Protein AF-A0A7C2I028-F1 (afdb_monomer)

Foldseek 3Di:
DDDPPVVVVVVVCVVVVVVVVLVLVPDFQCAPDPVQEDADNCLVVPPLLVVLVVCVVVVNLVVSLVSLCVQLVVDARYPNNLVSLLSNLVSCVSVVVLVSSLVSLVCSCVRPVQDLSVLVSVVVNCVSVVPPDPDQDDADDFDLLLLLLQLVVVCVVVVQDDDSVLSCVQQVGDPLHGDPVSSCRSLVVSQKHKHKYQADLVCVVVAAPQKWFQWQVRHIWTFHDDDDQKTWIAGSVCRVDIDIDGSVVRVSTGSRIIIGIHHDD

Solvent-accessible surface area (backbone atoms only — not comparable to full-atom values): 14492 Å² total; per-residue (Å²): 135,85,79,56,74,69,56,57,52,51,50,52,49,54,58,50,43,55,52,51,51,51,63,61,60,72,63,64,67,54,56,78,81,53,99,74,63,56,84,58,96,60,51,88,72,36,64,71,57,48,52,25,51,55,36,39,75,72,67,42,21,65,63,18,17,53,46,20,44,53,49,17,68,76,34,63,69,29,52,59,14,50,53,24,28,49,49,16,17,51,23,22,44,75,61,67,38,55,71,61,14,44,53,31,26,52,45,34,32,71,72,37,61,85,41,68,64,16,56,56,24,50,53,52,41,36,60,74,65,71,48,80,68,78,79,62,78,80,75,72,84,76,54,40,54,26,46,33,47,36,52,47,54,51,29,57,78,70,74,41,93,78,52,62,68,59,37,38,67,55,31,59,49,48,98,90,18,52,51,72,62,33,50,38,53,34,37,41,77,71,55,32,49,58,45,30,30,64,47,58,89,89,49,61,86,75,59,63,65,50,24,41,33,46,25,64,93,65,46,39,29,28,38,62,47,69,60,101,62,35,34,30,34,40,39,60,93,46,74,92,49,76,47,74,42,44,44,77,63,48,54,66,41,39,80,34,43,34,36,30,52,42,74,69,127

Sequence (265 aa):
MEVEPSDAKCLATALAGALAIAAIAGGVVCVRRSPRFREDPAFAIQPAYQAAMATAQRGDYPAAAAAFAALAEQQPRSSVGAWARWQEAICRRAAGERKEAERAFERVVREYPQLHLAILAREALDQLRGRQQAQRPALREPDPHCGPKCLLFVCQQQGIEATLDELVQLCQPGRNGTSMAKLAAAARAKGLHPEGLWVAPEEWGRLTLPAIAWVDRNHFVVVTAVTSGALQYYDPAEPDTRYEVRIEGFKRRWDGYVLTLHRVR

Secondary structure (DSSP, 8-state):
-PPPHHHHHHHHHH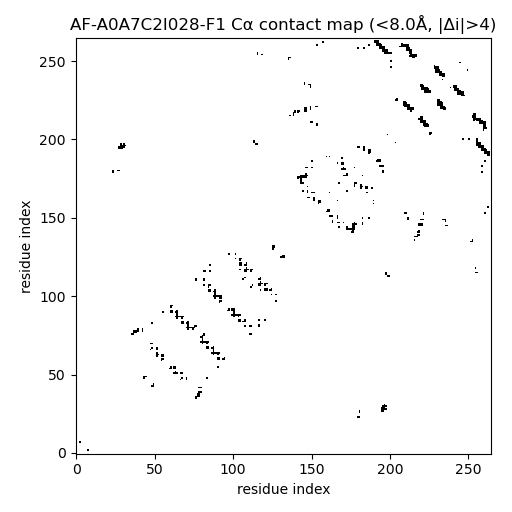HHHHHHHHHHSSS-B-----TT----TTGGG-HHHHHHHHHHHTT-HHHHHHHHHHHHHHSTTSHHHHHHHHHHHHHHHHTT-HHHHHHHHHHHHHH-TTSHHHHHHHHHHHHHTT-----PPPPPPP-TTHHHHHHHHHHHHTT----HHHHHHHH--BTTB--HHHHHHHHHHTTEEEEEEE--TT-GGGS-SSEEEEETTTEEEEEEEE-SSEEEEE-TTSTT--EEEEHHHHHTTEEEEEEEEEE--

Mean predicted aligned error: 13.42 Å

Radius of gyration: 19.77 Å; Cα contacts (8 Å, |Δi|>4): 411; chains: 1; bounding box: 52×37×54 Å

Structure (mmCIF, N/CA/C/O backbone):
data_AF-A0A7C2I028-F1
#
_entry.id   AF-A0A7C2I028-F1
#
loop_
_atom_site.group_PDB
_atom_site.id
_atom_site.type_symbol
_atom_site.label_atom_id
_atom_site.label_alt_id
_atom_site.label_comp_id
_atom_site.label_asym_id
_atom_site.label_entity_id
_atom_site.label_seq_id
_atom_site.pdbx_PDB_ins_code
_atom_site.Cartn_x
_atom_site.Cartn_y
_atom_site.Cartn_z
_atom_site.occupancy
_atom_site.B_iso_or_equiv
_atom_site.auth_seq_id
_atom_site.auth_comp_id
_atom_site.auth_asym_id
_atom_site.auth_atom_id
_atom_site.pdbx_PDB_model_num
ATOM 1 N N . MET A 1 1 ? 26.461 -12.809 -23.787 1.00 32.16 1 MET A N 1
ATOM 2 C CA . MET A 1 1 ? 26.356 -11.854 -22.667 1.00 32.16 1 MET A CA 1
ATOM 3 C C . MET A 1 1 ? 25.416 -12.485 -21.665 1.00 32.16 1 MET A C 1
ATOM 5 O O . MET A 1 1 ? 24.216 -12.514 -21.904 1.00 32.16 1 MET A O 1
ATOM 9 N N . GLU A 1 2 ? 25.983 -13.141 -20.659 1.00 22.42 2 GLU A N 1
ATOM 10 C CA . GLU A 1 2 ? 25.230 -13.828 -19.610 1.00 22.42 2 GLU A CA 1
ATOM 11 C C . GLU A 1 2 ? 24.622 -12.774 -18.680 1.00 22.42 2 GLU A C 1
ATOM 13 O O . GLU A 1 2 ? 25.300 -11.834 -18.274 1.00 22.42 2 GLU A O 1
ATOM 18 N N . VAL A 1 3 ? 23.317 -12.877 -18.429 1.00 25.41 3 VAL A N 1
ATOM 19 C CA . VAL A 1 3 ? 22.590 -11.977 -17.528 1.00 25.41 3 VAL A CA 1
ATOM 20 C C . VAL A 1 3 ? 22.862 -12.438 -16.098 1.00 25.41 3 VAL A C 1
ATOM 22 O O . VAL A 1 3 ? 22.599 -13.595 -15.770 1.00 25.41 3 VAL A O 1
ATOM 25 N N . GLU A 1 4 ? 23.380 -11.540 -15.260 1.00 24.23 4 GLU A N 1
ATOM 26 C CA . GLU A 1 4 ? 23.680 -11.811 -13.852 1.00 24.23 4 GLU A CA 1
ATOM 27 C C . GLU A 1 4 ? 22.431 -12.327 -13.096 1.00 24.23 4 GLU A C 1
ATOM 29 O O . GLU A 1 4 ? 21.328 -11.785 -13.265 1.00 24.23 4 GLU A O 1
ATOM 34 N N . PRO A 1 5 ? 22.552 -13.343 -12.217 1.00 24.55 5 PRO A N 1
ATOM 35 C CA . PRO A 1 5 ? 21.412 -13.958 -11.523 1.00 24.55 5 PRO A CA 1
ATOM 36 C C . PRO A 1 5 ? 20.578 -12.982 -10.669 1.00 24.55 5 PRO A C 1
ATOM 38 O O . PRO A 1 5 ? 19.398 -13.235 -10.403 1.00 24.55 5 PRO A O 1
ATOM 41 N N . SER A 1 6 ? 21.161 -11.854 -10.244 1.00 28.75 6 SER A N 1
ATOM 42 C CA . SER A 1 6 ? 20.463 -10.779 -9.525 1.00 28.75 6 SER A CA 1
ATOM 43 C C . SER A 1 6 ? 19.482 -10.006 -10.410 1.00 28.75 6 SER A C 1
ATOM 45 O O . SER A 1 6 ? 18.410 -9.611 -9.940 1.00 28.75 6 SER A O 1
ATOM 47 N N . ASP A 1 7 ? 19.806 -9.841 -11.691 1.00 29.19 7 ASP A N 1
ATOM 48 C CA . ASP A 1 7 ? 19.008 -9.074 -12.648 1.00 29.19 7 ASP A CA 1
ATOM 49 C C . ASP A 1 7 ? 17.827 -9.900 -13.166 1.00 29.19 7 ASP A C 1
ATOM 51 O O . ASP A 1 7 ? 16.716 -9.381 -13.288 1.00 29.19 7 ASP A O 1
ATOM 55 N N . ALA A 1 8 ? 18.010 -11.216 -13.322 1.00 25.42 8 ALA A N 1
ATOM 56 C CA . ALA A 1 8 ? 16.926 -12.158 -13.609 1.00 25.42 8 ALA A CA 1
ATOM 57 C C . ALA A 1 8 ? 15.874 -12.203 -12.480 1.00 25.42 8 ALA A C 1
ATOM 59 O O . ALA A 1 8 ? 14.670 -12.280 -12.738 1.00 25.42 8 ALA A O 1
ATOM 60 N N . LYS A 1 9 ? 16.307 -12.082 -11.217 1.00 26.39 9 LYS A N 1
ATOM 61 C CA . LYS A 1 9 ? 15.419 -12.028 -10.043 1.00 26.39 9 LYS A CA 1
ATOM 62 C C . LYS A 1 9 ? 14.668 -10.694 -9.958 1.00 26.39 9 LYS A C 1
ATOM 64 O O . LYS A 1 9 ? 13.495 -10.675 -9.585 1.00 26.39 9 LYS A O 1
ATOM 69 N N . CYS A 1 10 ? 15.303 -9.591 -10.359 1.00 27.36 10 CYS A N 1
ATOM 70 C CA . CYS A 1 10 ? 14.673 -8.273 -10.462 1.00 27.36 10 CYS A CA 1
ATOM 71 C C . CYS A 1 10 ? 13.615 -8.236 -11.583 1.00 27.36 10 CYS A C 1
ATOM 73 O O . CYS A 1 10 ? 12.498 -7.768 -11.354 1.00 27.36 10 CYS A O 1
ATOM 75 N N . LEU A 1 11 ? 13.911 -8.831 -12.748 1.00 27.69 11 LEU A N 1
ATOM 76 C CA . LEU A 1 11 ? 12.973 -8.970 -13.869 1.00 27.69 11 LEU A CA 1
ATOM 77 C C . LEU A 1 11 ? 11.777 -9.872 -13.527 1.00 27.69 11 LEU A C 1
ATOM 79 O O . LEU A 1 11 ? 10.636 -9.510 -13.807 1.00 27.69 11 LEU A O 1
ATOM 83 N N . ALA A 1 12 ? 12.017 -11.015 -12.874 1.00 25.20 12 ALA A N 1
ATOM 84 C CA . ALA A 1 12 ? 10.956 -11.918 -12.426 1.00 25.20 12 ALA A CA 1
ATOM 85 C C . ALA A 1 12 ? 10.043 -11.255 -11.379 1.00 25.20 12 ALA A C 1
ATOM 87 O O . ALA A 1 12 ? 8.831 -11.454 -11.406 1.00 25.20 12 ALA A O 1
ATOM 88 N N . THR A 1 13 ? 10.599 -10.405 -10.508 1.00 29.22 13 THR A N 1
ATOM 89 C CA . THR A 1 13 ? 9.831 -9.635 -9.514 1.00 29.22 13 THR A CA 1
ATOM 90 C C . THR A 1 13 ? 9.061 -8.474 -10.156 1.00 29.22 13 THR A C 1
ATOM 92 O O . THR A 1 13 ? 7.954 -8.169 -9.724 1.00 29.22 13 THR A O 1
ATOM 95 N N . ALA A 1 14 ? 9.582 -7.857 -11.222 1.00 29.88 14 ALA A N 1
ATOM 96 C CA . ALA A 1 14 ? 8.891 -6.811 -11.980 1.00 29.88 14 ALA A CA 1
ATOM 97 C C . ALA A 1 14 ? 7.743 -7.364 -12.852 1.00 29.88 14 ALA A C 1
ATOM 99 O O . ALA A 1 14 ? 6.670 -6.762 -12.909 1.00 29.88 14 ALA A O 1
ATOM 100 N N . LEU A 1 15 ? 7.931 -8.536 -13.472 1.00 27.56 15 LEU A N 1
ATOM 101 C CA . LEU A 1 15 ? 6.896 -9.248 -14.236 1.00 27.56 15 LEU A CA 1
ATOM 102 C C . LEU A 1 15 ? 5.823 -9.863 -13.322 1.00 27.56 15 LEU A C 1
ATOM 104 O O . LEU A 1 15 ? 4.632 -9.738 -13.608 1.00 27.56 15 LEU A O 1
ATOM 108 N N . ALA A 1 16 ? 6.213 -10.452 -12.186 1.00 27.73 16 ALA A N 1
ATOM 109 C CA . ALA A 1 16 ? 5.268 -10.938 -11.177 1.00 27.73 16 ALA A CA 1
ATOM 110 C C . ALA A 1 16 ? 4.568 -9.786 -10.429 1.00 27.73 16 ALA A C 1
ATOM 112 O O . ALA A 1 16 ? 3.393 -9.896 -10.084 1.00 27.73 16 ALA A O 1
ATOM 113 N N . GLY A 1 17 ? 5.255 -8.659 -10.222 1.00 28.12 17 GLY A N 1
ATOM 114 C CA . GLY A 1 17 ? 4.715 -7.455 -9.588 1.00 28.12 17 GLY A CA 1
ATOM 115 C C . GLY A 1 17 ? 3.652 -6.757 -10.437 1.00 28.12 17 GLY A C 1
ATOM 116 O O . GLY A 1 17 ? 2.642 -6.315 -9.897 1.00 28.12 17 GLY A O 1
ATOM 117 N N . ALA A 1 18 ? 3.809 -6.736 -11.764 1.00 29.66 18 ALA A N 1
ATOM 118 C CA . ALA A 1 18 ? 2.780 -6.235 -12.677 1.00 29.66 18 ALA A CA 1
ATOM 119 C C . ALA A 1 18 ? 1.489 -7.081 -12.622 1.00 29.66 18 ALA A C 1
ATOM 121 O O . ALA A 1 18 ? 0.388 -6.533 -12.639 1.00 29.66 18 ALA A O 1
ATOM 122 N N . LEU A 1 19 ? 1.617 -8.405 -12.464 1.00 25.67 19 LEU A N 1
ATOM 123 C CA . LEU A 1 19 ? 0.492 -9.327 -12.254 1.00 25.67 19 LEU A CA 1
ATOM 124 C C . LEU A 1 19 ? -0.124 -9.211 -10.848 1.00 25.67 19 LEU A C 1
ATOM 126 O O . LEU A 1 19 ? -1.342 -9.301 -10.709 1.00 25.67 19 LEU A O 1
ATOM 130 N N . ALA A 1 20 ? 0.674 -8.945 -9.811 1.00 26.92 20 ALA A N 1
ATOM 131 C CA . ALA A 1 20 ? 0.173 -8.730 -8.451 1.00 26.92 20 ALA A CA 1
ATOM 132 C C . ALA A 1 20 ? -0.558 -7.382 -8.300 1.00 26.92 20 ALA A C 1
ATOM 134 O O . ALA A 1 20 ? -1.586 -7.315 -7.631 1.00 26.92 20 ALA A O 1
ATOM 135 N N . ILE A 1 21 ? -0.091 -6.325 -8.974 1.00 30.92 21 ILE A N 1
ATOM 136 C CA . ILE A 1 21 ? -0.783 -5.028 -9.029 1.00 30.92 21 ILE A CA 1
ATOM 137 C C . ILE A 1 21 ? -2.086 -5.154 -9.832 1.00 30.92 21 ILE A C 1
ATOM 139 O O . ILE A 1 21 ? -3.106 -4.610 -9.414 1.00 30.92 21 ILE A O 1
ATOM 143 N N . ALA A 1 22 ? -2.105 -5.945 -10.911 1.00 28.66 22 ALA A N 1
ATOM 144 C CA . ALA A 1 22 ? -3.338 -6.270 -11.632 1.00 28.66 22 ALA A CA 1
ATOM 145 C C . ALA A 1 22 ? -4.335 -7.083 -10.776 1.00 28.66 22 ALA A C 1
ATOM 147 O O . ALA A 1 22 ? -5.540 -6.858 -10.863 1.00 28.66 22 ALA A O 1
ATOM 148 N N . ALA A 1 23 ? -3.853 -7.968 -9.895 1.00 26.30 23 ALA A N 1
ATOM 149 C CA . ALA A 1 23 ? -4.699 -8.722 -8.966 1.00 26.30 23 ALA A CA 1
ATOM 150 C C . ALA A 1 23 ? -5.235 -7.873 -7.792 1.00 26.30 23 ALA A C 1
ATOM 152 O O . ALA A 1 23 ? -6.300 -8.176 -7.259 1.00 26.30 23 ALA A O 1
ATOM 153 N N . ILE A 1 24 ? -4.545 -6.791 -7.412 1.00 32.09 24 ILE A N 1
ATOM 154 C CA . ILE A 1 24 ? -5.042 -5.787 -6.449 1.00 32.09 24 ILE A CA 1
ATOM 155 C C . ILE A 1 24 ? -6.023 -4.812 -7.127 1.00 32.09 24 ILE A C 1
ATOM 157 O O . ILE A 1 24 ? -6.954 -4.329 -6.488 1.00 32.09 24 ILE A O 1
ATOM 161 N N . ALA A 1 25 ? -5.860 -4.564 -8.430 1.00 27.89 25 ALA A N 1
ATOM 162 C CA . ALA A 1 25 ? -6.725 -3.695 -9.232 1.00 27.89 25 ALA A CA 1
ATOM 163 C C . ALA A 1 25 ? -8.074 -4.334 -9.623 1.00 27.89 25 ALA A C 1
ATOM 165 O O . ALA A 1 25 ? -8.935 -3.658 -10.189 1.00 27.89 25 ALA A O 1
ATOM 166 N N . GLY A 1 26 ? -8.294 -5.609 -9.287 1.00 24.75 26 GLY A N 1
ATOM 167 C CA . GLY A 1 26 ? -9.572 -6.310 -9.414 1.00 24.75 26 GLY A CA 1
ATOM 168 C C . GLY A 1 26 ? -10.610 -5.848 -8.388 1.00 24.75 26 GLY A C 1
ATOM 169 O O . GLY A 1 26 ? -11.099 -6.647 -7.595 1.00 24.75 26 GLY A O 1
ATOM 170 N N . GLY A 1 27 ? -10.943 -4.558 -8.408 1.00 30.91 27 GLY A N 1
ATOM 171 C CA . GLY A 1 27 ? -12.046 -3.971 -7.658 1.00 30.91 27 GLY A CA 1
ATOM 172 C C . GLY A 1 27 ? -11.609 -3.131 -6.458 1.00 30.91 27 GLY A C 1
ATOM 173 O O . GLY A 1 27 ? -11.234 -3.653 -5.414 1.00 30.91 27 GLY A O 1
ATOM 174 N N . VAL A 1 28 ? -11.849 -1.820 -6.565 1.00 27.64 28 VAL A N 1
ATOM 175 C CA . VAL A 1 28 ? -11.866 -0.836 -5.462 1.00 27.64 28 VAL A CA 1
ATOM 176 C C . VAL A 1 28 ? -10.493 -0.259 -5.064 1.00 27.64 28 VAL A C 1
ATOM 178 O O . VAL A 1 28 ? -10.173 -0.146 -3.883 1.00 27.64 28 VAL A O 1
ATOM 181 N N . VAL A 1 29 ? -9.708 0.219 -6.033 1.00 28.80 29 VAL A N 1
ATOM 182 C CA . VAL A 1 29 ? -8.852 1.390 -5.771 1.00 28.80 29 VAL A CA 1
ATOM 183 C C . VAL A 1 29 ? -9.608 2.598 -6.304 1.00 28.80 29 VAL A C 1
ATOM 185 O O . VAL A 1 29 ? -9.623 2.857 -7.501 1.00 28.80 29 VAL A O 1
ATOM 188 N N . CYS A 1 30 ? -10.313 3.310 -5.429 1.00 29.41 30 CYS A N 1
ATOM 189 C CA . CYS A 1 30 ? -10.880 4.597 -5.800 1.00 29.41 30 CYS A CA 1
ATOM 190 C C . CYS A 1 30 ? -9.764 5.623 -5.614 1.00 29.41 30 CYS A C 1
ATOM 192 O O . CYS A 1 30 ? -9.687 6.267 -4.576 1.00 29.41 30 CYS A O 1
ATOM 194 N N . VAL A 1 31 ? -8.859 5.789 -6.584 1.00 33.19 31 VAL A N 1
ATOM 195 C CA . VAL A 1 31 ? -8.059 7.021 -6.603 1.00 33.19 31 VAL A CA 1
ATOM 196 C C . VAL A 1 31 ? -9.084 8.145 -6.685 1.00 33.19 31 VAL A C 1
ATOM 198 O O . VAL A 1 31 ? -9.828 8.214 -7.665 1.00 33.19 31 VAL A O 1
ATOM 201 N N . ARG A 1 32 ? -9.206 8.961 -5.628 1.00 30.70 32 ARG A N 1
ATOM 202 C CA . ARG A 1 32 ? -10.154 10.082 -5.570 1.00 30.70 32 ARG A CA 1
ATOM 203 C C . ARG A 1 32 ? -10.102 10.786 -6.922 1.00 30.70 32 ARG A C 1
ATOM 205 O O . ARG A 1 32 ? -9.035 11.266 -7.300 1.00 30.70 32 ARG A O 1
ATOM 212 N N . ARG A 1 33 ? -11.213 10.733 -7.673 1.00 31.77 33 ARG A N 1
ATOM 213 C CA . ARG A 1 33 ? -11.285 11.102 -9.095 1.00 31.77 33 ARG A CA 1
ATOM 214 C C . ARG A 1 33 ? -10.612 12.453 -9.314 1.00 31.77 33 ARG A C 1
ATOM 216 O O . ARG A 1 33 ? -11.224 13.495 -9.098 1.00 31.77 33 ARG A O 1
ATOM 223 N N . SER A 1 34 ? -9.361 12.442 -9.765 1.00 30.92 34 SER A N 1
ATOM 224 C CA . SER A 1 34 ? -8.784 13.620 -10.388 1.00 30.92 34 SER A CA 1
ATOM 225 C C . SER A 1 34 ? -9.492 13.752 -11.735 1.00 30.92 34 SER A C 1
ATOM 227 O O . SER A 1 34 ? -9.436 12.803 -12.520 1.00 30.92 34 SER A O 1
ATOM 229 N N . PRO A 1 35 ? -10.144 14.885 -12.053 1.00 27.36 35 PRO A N 1
ATOM 230 C CA . PRO A 1 35 ? -10.873 15.068 -13.313 1.00 27.36 35 PRO A CA 1
ATOM 231 C C . PRO A 1 35 ? -10.000 14.946 -14.581 1.00 27.36 35 PRO A C 1
ATOM 233 O O . PRO A 1 35 ? -10.485 15.149 -15.689 1.00 27.36 35 PRO A O 1
ATOM 236 N N . ARG A 1 36 ? -8.703 14.645 -14.434 1.00 33.75 36 ARG A N 1
ATOM 237 C CA . ARG A 1 36 ? -7.687 14.594 -15.489 1.00 33.75 36 ARG A CA 1
ATOM 238 C C . ARG A 1 36 ? -7.180 13.187 -15.825 1.00 33.75 36 ARG A C 1
ATOM 240 O O . ARG A 1 36 ? -6.334 13.083 -16.705 1.00 33.75 36 ARG A O 1
ATOM 247 N N . PHE A 1 37 ? -7.633 12.135 -15.140 1.00 33.28 37 PHE A N 1
ATOM 248 C CA . PHE A 1 37 ? -7.089 10.784 -15.313 1.00 33.28 37 PHE A CA 1
ATOM 249 C C . PHE A 1 37 ? -8.190 9.764 -15.615 1.00 33.28 37 PHE A C 1
ATOM 251 O O . PHE A 1 37 ? -9.170 9.665 -14.880 1.00 33.28 37 PHE A O 1
ATOM 258 N N . ARG A 1 38 ? -8.020 9.010 -16.706 1.00 39.59 38 ARG A N 1
ATOM 259 C CA . ARG A 1 38 ? -8.919 7.924 -17.112 1.00 39.59 38 ARG A CA 1
ATOM 260 C C . ARG A 1 38 ? -8.208 6.591 -16.867 1.00 39.59 38 ARG A C 1
ATOM 262 O O . ARG A 1 38 ? -7.217 6.277 -17.532 1.00 39.59 38 ARG A O 1
ATOM 269 N N . GLU A 1 39 ? -8.685 5.834 -15.886 1.00 37.47 39 GLU A N 1
ATOM 270 C CA . GLU A 1 39 ? -8.332 4.419 -15.755 1.00 37.47 39 GLU A CA 1
ATOM 271 C C . GLU A 1 39 ? -8.991 3.648 -16.901 1.00 37.47 39 GLU A C 1
ATOM 273 O O . GLU A 1 39 ? -10.174 3.850 -17.182 1.00 37.47 39 GLU A O 1
ATOM 278 N N . ASP A 1 40 ? -8.210 2.816 -17.591 1.00 46.44 40 ASP A N 1
ATOM 279 C CA . ASP A 1 40 ? -8.699 1.955 -18.664 1.00 46.44 40 ASP A CA 1
ATOM 280 C C . ASP A 1 40 ? -8.513 0.482 -18.254 1.00 46.44 40 ASP A C 1
ATOM 282 O O . ASP A 1 40 ? -7.379 -0.012 -18.237 1.00 46.44 40 ASP A O 1
ATOM 286 N N . PRO A 1 41 ? -9.599 -0.237 -17.911 1.00 40.53 41 PRO A N 1
ATOM 287 C CA . PRO A 1 41 ? -9.553 -1.656 -17.558 1.00 40.53 41 PRO A CA 1
ATOM 288 C C . PRO A 1 41 ? -9.018 -2.556 -18.688 1.00 40.53 41 PRO A C 1
ATOM 290 O O . PRO A 1 41 ? -8.645 -3.698 -18.433 1.00 40.53 41 PRO A O 1
ATOM 293 N N . ALA A 1 42 ? -8.962 -2.057 -19.930 1.00 49.62 42 ALA A N 1
ATOM 294 C CA . ALA A 1 42 ? -8.506 -2.776 -21.118 1.00 49.62 42 ALA A CA 1
ATOM 295 C C . ALA A 1 42 ? -7.014 -2.550 -21.452 1.00 49.62 42 ALA A C 1
ATOM 297 O O . ALA A 1 42 ? -6.543 -2.929 -22.524 1.00 49.62 42 ALA A O 1
ATOM 298 N N . PHE A 1 43 ? -6.226 -1.952 -20.558 1.00 59.41 43 PHE A N 1
ATOM 299 C CA . PHE A 1 43 ? -4.822 -1.632 -20.842 1.00 59.41 43 PHE A CA 1
ATOM 300 C C . PHE A 1 43 ? -3.971 -2.851 -21.252 1.00 59.41 43 PHE A C 1
ATOM 302 O O . PHE A 1 43 ? -3.247 -2.799 -22.247 1.00 59.41 43 PHE A O 1
ATOM 309 N N . ALA A 1 44 ? -4.092 -3.970 -20.531 1.00 52.03 44 ALA A N 1
ATOM 310 C CA . ALA A 1 44 ? -3.315 -5.175 -20.816 1.00 52.03 44 ALA A CA 1
ATOM 311 C C . ALA A 1 44 ? -3.690 -5.834 -22.155 1.00 52.03 44 ALA A C 1
ATOM 313 O O . ALA A 1 44 ? -2.946 -6.682 -22.629 1.00 52.03 44 ALA A O 1
ATOM 314 N N . ILE A 1 45 ? -4.802 -5.458 -22.792 1.00 55.34 45 ILE A N 1
ATOM 315 C CA . ILE A 1 45 ? -5.208 -6.005 -24.094 1.00 55.34 45 ILE A CA 1
ATOM 316 C C . ILE A 1 45 ? -4.844 -5.088 -25.270 1.00 55.34 45 ILE A C 1
ATOM 318 O O . ILE A 1 45 ? -5.151 -5.425 -26.412 1.00 55.34 45 ILE A O 1
ATOM 322 N N . GLN A 1 46 ? -4.155 -3.959 -25.039 1.00 73.25 46 GLN A N 1
ATOM 323 C CA . GLN A 1 46 ? -3.698 -3.106 -26.138 1.00 73.25 46 GLN A CA 1
ATOM 324 C C . GLN A 1 46 ? -2.606 -3.809 -26.972 1.00 73.25 46 GLN A C 1
ATOM 326 O O . GLN A 1 46 ? -1.534 -4.116 -26.437 1.00 73.25 46 GLN A O 1
ATOM 331 N N . PRO A 1 47 ? -2.811 -4.004 -28.292 1.00 81.25 47 PRO A N 1
ATOM 332 C CA . PRO A 1 47 ? -1.872 -4.747 -29.136 1.00 81.25 47 PRO A CA 1
ATOM 333 C C . PRO A 1 47 ? -0.461 -4.155 -29.150 1.00 81.25 47 PRO A C 1
ATOM 335 O O . PRO A 1 47 ? 0.520 -4.892 -29.107 1.00 81.25 47 PRO A O 1
ATOM 338 N N . ALA A 1 48 ? -0.350 -2.822 -29.154 1.00 82.88 48 ALA A N 1
ATOM 339 C CA . ALA A 1 48 ? 0.937 -2.128 -29.138 1.00 82.88 48 ALA A CA 1
ATOM 340 C C . ALA A 1 48 ? 1.729 -2.398 -27.848 1.00 82.88 48 ALA A C 1
ATOM 342 O O . ALA A 1 48 ? 2.939 -2.616 -27.897 1.00 82.88 48 ALA A O 1
ATOM 343 N N . TYR A 1 49 ? 1.044 -2.438 -26.701 1.00 81.00 49 TYR A N 1
ATOM 344 C CA . TYR A 1 49 ? 1.672 -2.755 -25.421 1.00 81.00 49 TYR A CA 1
ATOM 345 C C . TYR A 1 49 ? 2.127 -4.218 -25.377 1.00 81.00 49 TYR A C 1
ATOM 347 O O . TYR A 1 49 ? 3.262 -4.503 -25.005 1.00 81.00 49 TYR A O 1
ATOM 355 N N . GLN A 1 50 ? 1.274 -5.144 -25.826 1.00 81.62 50 GLN A N 1
ATOM 356 C CA . GLN A 1 50 ? 1.597 -6.573 -25.886 1.00 81.62 50 GLN A CA 1
ATOM 357 C C . GLN A 1 50 ? 2.763 -6.875 -26.832 1.00 81.62 50 GLN A C 1
ATOM 359 O O . GLN A 1 50 ? 3.656 -7.647 -26.489 1.00 81.62 50 GLN A O 1
ATOM 364 N N . ALA A 1 51 ? 2.813 -6.219 -27.992 1.00 85.62 51 ALA A N 1
ATOM 365 C CA . ALA A 1 51 ? 3.928 -6.352 -28.923 1.00 85.62 51 ALA A CA 1
ATOM 366 C C . ALA A 1 51 ? 5.252 -5.873 -28.303 1.00 85.62 51 ALA A C 1
ATOM 368 O O . ALA A 1 51 ? 6.265 -6.567 -28.408 1.00 85.62 51 ALA A O 1
ATOM 369 N N . ALA A 1 52 ? 5.245 -4.728 -27.612 1.00 85.00 52 ALA A N 1
ATOM 370 C CA . ALA A 1 52 ? 6.422 -4.214 -26.911 1.00 85.00 52 ALA A CA 1
ATOM 371 C C . ALA A 1 52 ? 6.874 -5.154 -25.776 1.00 85.00 52 ALA A C 1
ATOM 373 O O . ALA A 1 52 ? 8.065 -5.445 -25.653 1.00 85.00 52 ALA A O 1
ATOM 374 N N . MET A 1 53 ? 5.928 -5.709 -25.009 1.00 78.38 53 MET A N 1
ATOM 375 C CA . MET A 1 53 ? 6.205 -6.720 -23.982 1.00 78.38 53 MET A CA 1
ATOM 376 C C . MET A 1 53 ? 6.822 -7.992 -24.573 1.00 78.38 53 MET A C 1
ATOM 378 O O . MET A 1 53 ? 7.804 -8.499 -24.037 1.00 78.38 53 MET A O 1
ATOM 382 N N . ALA A 1 54 ? 6.300 -8.490 -25.696 1.00 78.75 54 ALA A N 1
ATOM 383 C CA . ALA A 1 54 ? 6.850 -9.665 -26.368 1.00 78.75 54 ALA A CA 1
ATOM 384 C C . ALA A 1 54 ? 8.284 -9.422 -26.868 1.00 78.75 54 ALA A C 1
ATOM 386 O O . ALA A 1 54 ? 9.121 -10.322 -26.830 1.00 78.75 54 ALA A O 1
ATOM 387 N N . THR A 1 55 ? 8.592 -8.204 -27.318 1.00 80.81 55 THR A N 1
ATOM 388 C CA . THR A 1 55 ? 9.957 -7.804 -27.689 1.00 80.81 55 THR A CA 1
ATOM 389 C C . THR A 1 55 ? 10.892 -7.800 -26.481 1.00 80.81 55 THR A C 1
ATOM 391 O O . THR A 1 55 ? 11.969 -8.390 -26.555 1.00 80.81 55 THR A O 1
ATOM 394 N N . ALA A 1 56 ? 10.452 -7.256 -25.342 1.00 72.94 56 ALA A N 1
ATOM 395 C CA . ALA A 1 56 ? 11.219 -7.305 -24.097 1.00 72.94 56 ALA A CA 1
ATOM 396 C C . ALA A 1 56 ? 11.465 -8.747 -23.617 1.00 72.94 56 ALA A C 1
ATOM 398 O O . ALA A 1 56 ? 12.564 -9.072 -23.180 1.00 72.94 56 ALA A O 1
ATOM 399 N N . GLN A 1 57 ? 10.475 -9.639 -23.749 1.00 75.25 57 GLN A N 1
ATOM 400 C CA . GLN A 1 57 ? 10.606 -11.061 -23.393 1.00 75.25 57 GLN A CA 1
ATOM 401 C C . GLN A 1 57 ? 11.655 -11.802 -24.232 1.00 75.25 57 GLN A C 1
ATOM 403 O O . GLN A 1 57 ? 12.245 -12.768 -23.757 1.00 75.25 57 GLN A O 1
ATOM 408 N N . ARG A 1 58 ? 11.910 -11.346 -25.464 1.00 81.44 58 ARG A N 1
ATOM 409 C CA . ARG A 1 58 ? 12.987 -11.869 -26.318 1.00 81.44 58 ARG A CA 1
ATOM 410 C C . ARG A 1 58 ? 14.365 -11.283 -25.978 1.00 81.44 58 ARG A C 1
ATOM 412 O O . ARG A 1 58 ? 15.341 -11.655 -26.619 1.00 81.44 58 ARG A O 1
ATOM 419 N N . GLY A 1 59 ? 14.451 -10.386 -24.993 1.00 78.88 59 GLY A N 1
ATOM 420 C CA . GLY A 1 59 ? 15.693 -9.747 -24.549 1.00 78.88 59 GLY A CA 1
ATOM 421 C C . GLY A 1 59 ? 16.108 -8.517 -25.359 1.00 78.88 59 GLY A C 1
ATOM 422 O O . GLY A 1 59 ? 17.154 -7.936 -25.080 1.00 78.88 59 GLY A O 1
ATOM 423 N N . ASP A 1 60 ? 15.301 -8.085 -26.333 1.00 88.50 60 ASP A N 1
ATOM 424 C CA . ASP A 1 60 ? 15.571 -6.874 -27.114 1.00 88.50 60 ASP A CA 1
ATOM 425 C C . ASP A 1 60 ? 15.033 -5.632 -26.384 1.00 88.50 60 ASP A C 1
ATOM 427 O O . ASP A 1 60 ? 13.986 -5.059 -26.707 1.00 88.50 60 ASP A O 1
ATOM 431 N N . TYR A 1 61 ? 15.740 -5.254 -25.319 1.00 86.94 61 TYR A N 1
ATOM 432 C CA . TYR A 1 61 ? 15.356 -4.137 -24.461 1.00 86.94 61 TYR A CA 1
ATOM 433 C C . TYR A 1 61 ? 15.394 -2.763 -25.154 1.00 86.94 61 TYR A C 1
ATOM 435 O O . TYR A 1 61 ? 14.466 -1.987 -24.912 1.00 86.94 61 TYR A O 1
ATOM 443 N N . PRO A 1 62 ? 16.370 -2.430 -26.026 1.00 91.31 62 PRO A N 1
ATOM 444 C CA . PRO A 1 62 ? 16.362 -1.153 -26.742 1.00 91.31 62 PRO A CA 1
ATOM 445 C C . PRO A 1 62 ? 15.137 -0.988 -27.652 1.00 91.31 62 PRO A C 1
ATOM 447 O O . PRO A 1 62 ? 14.478 0.057 -27.623 1.00 91.31 62 PRO A O 1
ATOM 450 N N . ALA A 1 63 ? 14.770 -2.026 -28.415 1.00 89.38 63 ALA A N 1
ATOM 451 C CA . ALA A 1 63 ? 13.593 -1.967 -29.278 1.00 89.38 63 ALA A CA 1
ATOM 452 C C . ALA A 1 63 ? 12.291 -1.901 -28.465 1.00 89.38 63 ALA A C 1
ATOM 454 O O . ALA A 1 63 ? 11.391 -1.120 -28.789 1.00 89.38 63 ALA A O 1
ATOM 455 N N . ALA A 1 64 ? 12.199 -2.668 -27.374 1.00 84.31 64 ALA A N 1
ATOM 456 C CA . ALA A 1 64 ? 11.059 -2.600 -26.465 1.00 84.31 64 ALA A CA 1
ATOM 457 C C . ALA A 1 64 ? 10.919 -1.207 -25.827 1.00 84.31 64 ALA A C 1
ATOM 459 O O . ALA A 1 64 ? 9.822 -0.646 -25.811 1.00 84.31 64 ALA A O 1
ATOM 460 N N . ALA A 1 65 ? 12.024 -0.610 -25.370 1.00 90.00 65 ALA A N 1
ATOM 461 C CA . ALA A 1 65 ? 12.043 0.736 -24.806 1.00 90.00 65 ALA A CA 1
ATOM 462 C C . ALA A 1 65 ? 11.519 1.780 -25.798 1.00 90.00 65 ALA A C 1
ATOM 464 O O . ALA A 1 65 ? 10.684 2.605 -25.429 1.00 90.00 65 ALA A O 1
ATOM 465 N N . ALA A 1 66 ? 11.962 1.727 -27.057 1.00 94.19 66 ALA A N 1
ATOM 466 C CA . ALA A 1 66 ? 11.494 2.637 -28.099 1.00 94.19 66 ALA A CA 1
ATOM 467 C C . ALA A 1 66 ? 9.984 2.487 -28.364 1.00 94.19 66 ALA A C 1
ATOM 469 O O . ALA A 1 66 ? 9.272 3.487 -28.478 1.00 94.19 66 ALA A O 1
ATOM 470 N N . ALA A 1 67 ? 9.480 1.250 -28.402 1.00 92.00 67 ALA A N 1
ATOM 471 C CA . ALA A 1 67 ? 8.057 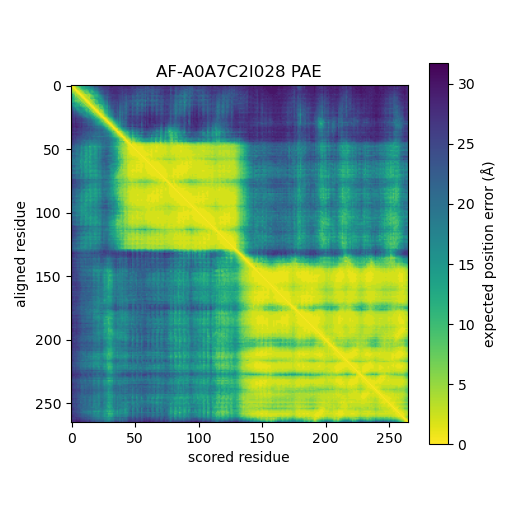0.973 -28.590 1.00 92.00 67 ALA A CA 1
ATOM 472 C C . ALA A 1 67 ? 7.205 1.499 -27.420 1.00 92.00 67 ALA A C 1
ATOM 474 O O . ALA A 1 67 ? 6.174 2.139 -27.636 1.00 92.00 67 ALA A O 1
ATOM 475 N N . PHE A 1 68 ? 7.659 1.296 -26.181 1.00 90.62 68 PHE A N 1
ATOM 476 C CA . PHE A 1 68 ? 6.994 1.838 -24.997 1.00 90.62 68 PHE A CA 1
ATOM 477 C C . PHE A 1 68 ? 7.044 3.367 -24.939 1.00 90.62 68 PHE A C 1
ATOM 479 O O . PHE A 1 68 ? 6.038 3.992 -24.601 1.00 90.62 68 PHE A O 1
ATOM 486 N N . ALA A 1 69 ? 8.168 3.977 -25.318 1.00 93.38 69 ALA A N 1
ATOM 487 C CA . ALA A 1 69 ? 8.295 5.427 -25.408 1.00 93.38 69 ALA A CA 1
ATOM 488 C C . ALA A 1 69 ? 7.266 6.006 -26.388 1.00 93.38 69 ALA A C 1
ATOM 490 O O . ALA A 1 69 ? 6.527 6.924 -26.037 1.00 93.38 69 ALA A O 1
ATOM 491 N N . ALA A 1 70 ? 7.170 5.425 -27.589 1.00 93.19 70 ALA A N 1
ATOM 492 C CA . ALA A 1 70 ? 6.210 5.837 -28.608 1.00 93.19 70 ALA A CA 1
ATOM 493 C C . ALA A 1 70 ? 4.760 5.689 -28.124 1.00 93.19 70 ALA A C 1
ATOM 495 O O . ALA A 1 70 ? 3.958 6.608 -28.287 1.00 93.19 70 ALA A O 1
ATOM 496 N N . LEU A 1 71 ? 4.433 4.571 -27.470 1.00 89.56 71 LEU A N 1
ATOM 497 C CA . LEU A 1 71 ? 3.107 4.348 -26.897 1.00 89.56 71 LEU A CA 1
ATOM 498 C C . LEU A 1 71 ? 2.766 5.384 -25.813 1.00 89.56 71 LEU A C 1
ATOM 500 O O . LEU A 1 71 ? 1.643 5.889 -25.767 1.00 89.56 71 LEU A O 1
ATOM 504 N N . ALA A 1 72 ? 3.737 5.740 -24.971 1.00 89.19 72 ALA A N 1
ATOM 505 C CA . ALA A 1 72 ? 3.554 6.746 -23.934 1.00 89.19 72 ALA A CA 1
ATOM 506 C C . ALA A 1 72 ? 3.327 8.159 -24.503 1.00 89.19 72 ALA A C 1
ATOM 508 O O . ALA A 1 72 ? 2.559 8.923 -23.920 1.00 89.19 72 ALA A O 1
ATOM 509 N N . GLU A 1 73 ? 3.958 8.505 -25.633 1.00 91.06 73 GLU A N 1
ATOM 510 C CA . GLU A 1 73 ? 3.708 9.774 -26.338 1.00 91.06 73 GLU A CA 1
ATOM 511 C C . GLU A 1 73 ? 2.347 9.806 -27.047 1.00 91.06 73 GLU A C 1
ATOM 513 O O . GLU A 1 73 ? 1.723 10.861 -27.120 1.00 91.06 73 GLU A O 1
ATOM 518 N N . GLN A 1 74 ? 1.866 8.668 -27.559 1.00 88.44 74 GLN A N 1
ATOM 519 C CA . GLN A 1 74 ? 0.556 8.577 -28.219 1.00 88.44 74 GLN A CA 1
ATOM 520 C C . GLN A 1 74 ? -0.610 8.709 -27.235 1.00 88.44 74 GLN A C 1
ATOM 522 O O . GLN A 1 74 ? -1.678 9.198 -27.602 1.00 88.44 74 GLN A O 1
ATOM 527 N N . GLN A 1 75 ? -0.422 8.270 -25.988 1.00 82.50 75 GLN A N 1
ATOM 528 C CA . GLN A 1 75 ? -1.465 8.271 -24.959 1.00 82.50 75 GLN A CA 1
ATOM 529 C C . GLN A 1 75 ? -1.026 9.043 -23.701 1.00 82.50 75 GLN A C 1
ATOM 531 O O . GLN A 1 75 ? -0.989 8.474 -22.603 1.00 82.50 75 GLN A O 1
ATOM 536 N N . PRO A 1 76 ? -0.707 10.346 -23.813 1.00 80.62 76 PRO A N 1
ATOM 537 C CA . PRO A 1 76 ? -0.209 11.125 -22.689 1.00 80.62 76 PRO A CA 1
ATOM 538 C C . PRO A 1 76 ? -1.286 11.280 -21.609 1.00 80.62 76 PRO A C 1
ATOM 540 O O . PRO A 1 76 ? -2.477 11.367 -21.904 1.00 80.62 76 PRO A O 1
ATOM 543 N N . ARG A 1 77 ? -0.869 11.360 -20.337 1.00 73.56 77 ARG A N 1
ATOM 544 C CA . ARG A 1 77 ? -1.766 11.556 -19.173 1.00 73.56 77 ARG A CA 1
ATOM 545 C C . ARG A 1 77 ? -2.852 10.475 -19.022 1.00 73.56 77 ARG A C 1
ATOM 547 O O . ARG A 1 77 ? -3.877 10.711 -18.387 1.00 73.56 77 ARG A O 1
ATOM 554 N N . SER A 1 78 ? -2.610 9.284 -19.562 1.00 74.94 78 SER A N 1
ATOM 555 C CA . SER A 1 78 ? -3.461 8.105 -19.389 1.00 74.94 78 SER A CA 1
ATOM 556 C C . SER A 1 78 ? -2.780 7.058 -18.504 1.00 74.94 78 SER A C 1
ATOM 558 O O . SER A 1 78 ? -1.563 7.093 -18.304 1.00 74.94 78 SER A O 1
ATOM 560 N N . SER A 1 79 ? -3.559 6.106 -17.985 1.00 69.00 79 SER A N 1
ATOM 561 C CA . SER A 1 79 ? -3.024 4.927 -17.288 1.00 69.00 79 SER A CA 1
ATOM 562 C C . SER A 1 79 ? -2.063 4.135 -18.182 1.00 69.00 79 SER A C 1
ATOM 564 O O . SER A 1 79 ? -0.965 3.788 -17.750 1.00 69.00 79 SER A O 1
ATOM 566 N N . VAL A 1 80 ? -2.423 3.956 -19.453 1.00 76.50 80 VAL A N 1
ATOM 567 C CA . VAL A 1 80 ? -1.593 3.308 -20.478 1.00 76.50 80 VAL A CA 1
ATOM 568 C C . VAL A 1 80 ? -0.266 4.033 -20.674 1.00 76.50 80 VAL A C 1
ATOM 570 O O . VAL A 1 80 ? 0.790 3.407 -20.640 1.00 76.50 80 VAL A O 1
ATOM 573 N N . GLY A 1 81 ? -0.302 5.357 -20.830 1.00 83.38 81 GLY A N 1
ATOM 574 C CA . GLY A 1 81 ? 0.895 6.171 -21.019 1.00 83.38 81 GLY A CA 1
ATOM 575 C C . GLY A 1 81 ? 1.818 6.159 -19.803 1.00 83.38 81 GLY A C 1
ATOM 576 O O . GLY A 1 81 ? 3.037 6.118 -19.962 1.00 83.38 81 GLY A O 1
ATOM 577 N N . ALA A 1 82 ? 1.254 6.119 -18.591 1.00 80.81 82 ALA A N 1
ATOM 578 C CA . ALA A 1 82 ? 2.021 5.992 -17.354 1.00 80.81 82 ALA A CA 1
ATOM 579 C C . ALA A 1 82 ? 2.778 4.658 -17.288 1.00 80.81 82 ALA A C 1
ATOM 581 O O . ALA A 1 82 ? 3.988 4.634 -17.056 1.00 80.81 82 ALA A O 1
ATOM 582 N N . TRP A 1 83 ? 2.079 3.548 -17.535 1.00 80.19 83 TRP A N 1
ATOM 583 C CA . TRP A 1 83 ? 2.676 2.214 -17.522 1.00 80.19 83 TRP A CA 1
ATOM 584 C C . TRP A 1 83 ? 3.642 1.981 -18.684 1.00 80.19 83 TRP A C 1
ATOM 586 O O . TRP A 1 83 ? 4.669 1.333 -18.497 1.00 80.19 83 TRP A O 1
ATOM 596 N N . ALA A 1 84 ? 3.354 2.516 -19.870 1.00 87.62 84 ALA A N 1
ATOM 597 C CA . ALA A 1 84 ? 4.278 2.477 -20.997 1.00 87.62 84 ALA A CA 1
ATOM 598 C C . ALA A 1 84 ? 5.564 3.246 -20.659 1.00 87.62 84 ALA A C 1
ATOM 600 O O . ALA A 1 84 ? 6.653 2.707 -20.812 1.00 87.62 84 ALA A O 1
ATOM 601 N N . ARG A 1 85 ? 5.464 4.447 -20.073 1.00 91.88 85 ARG A N 1
ATOM 602 C CA . ARG A 1 85 ? 6.644 5.205 -19.625 1.00 91.88 85 ARG A CA 1
ATOM 603 C C . ARG A 1 85 ? 7.456 4.459 -18.564 1.00 91.88 85 ARG A C 1
ATOM 605 O O . ARG A 1 85 ? 8.683 4.491 -18.585 1.00 91.88 85 ARG A O 1
ATOM 612 N N . TRP A 1 86 ? 6.777 3.777 -17.644 1.00 85.88 86 TRP A N 1
ATOM 613 C CA . TRP A 1 86 ? 7.426 2.913 -16.662 1.00 85.88 86 TRP A CA 1
ATOM 614 C C . TRP A 1 86 ? 8.203 1.772 -17.335 1.00 85.88 86 TRP A C 1
ATOM 616 O O . TRP A 1 86 ? 9.378 1.571 -17.035 1.00 85.88 86 TRP A O 1
ATOM 626 N N . GLN A 1 87 ? 7.582 1.059 -18.279 1.00 84.62 87 GLN A N 1
ATOM 627 C CA . GLN A 1 87 ? 8.236 -0.039 -18.996 1.00 84.62 87 GLN A CA 1
ATOM 628 C C . GLN A 1 87 ? 9.380 0.437 -19.897 1.00 84.62 87 GLN A C 1
ATOM 630 O O . GLN A 1 87 ? 10.395 -0.250 -19.988 1.00 84.62 87 GLN A O 1
ATOM 635 N N . GLU A 1 88 ? 9.270 1.628 -20.499 1.00 92.19 88 GLU A N 1
ATOM 636 C CA . GLU A 1 88 ? 10.391 2.291 -21.173 1.00 92.19 88 GLU A CA 1
ATOM 637 C C . GLU A 1 88 ? 11.584 2.404 -20.214 1.00 92.19 88 GLU A C 1
ATOM 639 O O . GLU A 1 88 ? 12.681 1.951 -20.537 1.00 92.19 88 GLU A O 1
ATOM 644 N N . ALA A 1 89 ? 11.371 2.964 -19.020 1.00 86.69 89 ALA A N 1
ATOM 645 C CA . ALA A 1 89 ? 12.436 3.171 -18.042 1.00 86.69 89 ALA A CA 1
ATOM 646 C C . ALA A 1 89 ? 13.093 1.852 -17.596 1.00 86.69 89 ALA A C 1
ATOM 648 O O . ALA A 1 89 ? 14.319 1.771 -17.490 1.00 86.69 89 ALA A O 1
ATOM 649 N N . ILE A 1 90 ? 12.291 0.804 -17.383 1.00 84.88 90 ILE A N 1
ATOM 650 C CA . ILE A 1 90 ? 12.776 -0.535 -17.021 1.00 84.88 90 ILE A CA 1
ATOM 651 C C . ILE A 1 90 ? 13.602 -1.154 -18.153 1.00 84.88 90 ILE A C 1
ATOM 653 O O . ILE A 1 90 ? 14.703 -1.642 -17.899 1.00 84.88 90 ILE A O 1
ATOM 657 N N . CYS A 1 91 ? 13.120 -1.093 -19.397 1.00 77.62 91 CYS A N 1
ATOM 658 C CA . CYS A 1 91 ? 13.843 -1.631 -20.548 1.00 77.62 91 CYS A CA 1
ATOM 659 C C . CYS A 1 91 ? 15.167 -0.886 -20.774 1.00 77.62 91 CYS A C 1
ATOM 661 O O . CYS A 1 91 ? 16.201 -1.518 -20.959 1.00 77.62 91 CYS A O 1
ATOM 663 N N . ARG A 1 92 ? 15.182 0.448 -20.663 1.00 88.69 92 ARG A N 1
ATOM 664 C CA . ARG A 1 92 ? 16.418 1.244 -20.772 1.00 88.69 92 ARG A CA 1
ATOM 665 C C . ARG A 1 92 ? 17.429 0.898 -19.686 1.00 88.69 92 ARG A C 1
ATOM 667 O O . ARG A 1 92 ? 18.615 0.754 -19.966 1.00 88.69 92 ARG A O 1
ATOM 674 N N . ARG A 1 93 ? 16.963 0.685 -18.452 1.00 82.06 93 ARG A N 1
ATOM 675 C CA . ARG A 1 93 ? 17.823 0.213 -17.361 1.00 82.06 93 ARG A CA 1
ATOM 676 C C . ARG A 1 93 ? 18.425 -1.156 -17.689 1.00 82.06 93 ARG A C 1
ATOM 678 O O . ARG A 1 93 ? 19.626 -1.327 -17.510 1.00 82.06 93 ARG A O 1
ATOM 685 N N . ALA A 1 94 ? 17.618 -2.097 -18.181 1.00 77.31 94 ALA A N 1
ATOM 686 C CA . ALA A 1 94 ? 18.073 -3.435 -18.570 1.00 77.31 94 ALA A CA 1
ATOM 687 C C . ALA A 1 94 ? 19.039 -3.415 -19.771 1.00 77.31 94 ALA A C 1
ATOM 689 O O . ALA A 1 94 ? 19.942 -4.242 -19.845 1.00 77.31 94 ALA A O 1
ATOM 690 N N . ALA A 1 95 ? 18.900 -2.438 -20.671 1.00 80.00 95 ALA A N 1
ATOM 691 C CA . ALA A 1 95 ? 19.830 -2.188 -21.771 1.00 80.00 95 ALA A CA 1
ATOM 692 C C . ALA A 1 95 ? 21.153 -1.518 -21.332 1.00 80.00 95 ALA A C 1
ATOM 694 O O . ALA A 1 95 ? 22.038 -1.315 -22.159 1.00 80.00 95 ALA A O 1
ATOM 695 N N . GLY A 1 96 ? 21.300 -1.144 -20.054 1.00 82.56 96 GLY A N 1
ATOM 696 C CA . GLY A 1 96 ? 22.460 -0.401 -19.546 1.00 82.56 96 GLY A CA 1
ATOM 697 C C . GLY A 1 96 ? 22.430 1.107 -19.844 1.00 82.56 96 GLY A C 1
ATOM 698 O O . GLY A 1 96 ? 23.355 1.830 -19.471 1.00 82.56 96 GLY A O 1
ATOM 699 N N . GLU A 1 97 ? 21.353 1.613 -20.448 1.00 88.62 97 GLU A N 1
ATOM 700 C CA . GLU A 1 97 ? 21.122 3.026 -20.774 1.00 88.62 97 GLU A CA 1
ATOM 701 C C . GLU A 1 97 ? 20.681 3.812 -19.527 1.00 88.62 97 GLU A C 1
ATOM 703 O O . GLU A 1 97 ? 19.541 4.266 -19.386 1.00 88.62 97 GLU A O 1
ATOM 708 N N . ARG A 1 98 ? 21.583 3.928 -18.547 1.00 86.44 98 ARG A N 1
ATOM 709 C CA . ARG A 1 98 ? 21.273 4.483 -17.220 1.00 86.44 98 ARG A CA 1
ATOM 710 C C . ARG A 1 98 ? 20.701 5.903 -17.276 1.00 86.44 98 ARG A C 1
ATOM 712 O O . ARG A 1 98 ? 19.742 6.191 -16.565 1.00 86.44 98 ARG A O 1
ATOM 719 N N . LYS A 1 99 ? 21.257 6.789 -18.110 1.00 91.06 99 LYS A N 1
ATOM 720 C CA . LYS A 1 99 ? 20.822 8.197 -18.185 1.00 91.06 99 LYS A CA 1
ATOM 721 C C . LYS A 1 99 ? 19.425 8.322 -18.786 1.00 91.06 99 LYS A C 1
ATOM 723 O O . LYS A 1 99 ? 18.630 9.158 -18.363 1.00 91.06 99 LYS A O 1
ATOM 728 N N . GLU A 1 100 ? 19.122 7.499 -19.774 1.00 91.88 100 GLU A N 1
ATOM 729 C CA . GLU A 1 100 ? 17.848 7.468 -20.468 1.00 91.88 100 GLU A CA 1
ATOM 730 C C . GLU A 1 100 ? 16.774 6.827 -19.577 1.00 91.88 100 GLU A C 1
ATOM 732 O O . GLU A 1 100 ? 15.650 7.327 -19.520 1.00 91.88 100 GLU A O 1
ATOM 737 N N . ALA A 1 101 ? 17.135 5.795 -18.806 1.00 86.69 101 ALA A N 1
ATOM 738 C CA . ALA A 1 101 ? 16.284 5.226 -17.763 1.00 86.69 101 ALA A CA 1
ATOM 739 C C . ALA A 1 101 ? 15.936 6.261 -16.681 1.00 86.69 101 ALA A C 1
ATOM 741 O O . ALA A 1 101 ? 14.764 6.409 -16.333 1.00 86.69 101 ALA A O 1
ATOM 742 N N . GLU A 1 102 ? 16.921 7.027 -16.192 1.00 91.31 102 GLU A N 1
ATOM 743 C CA . GLU A 1 102 ? 16.681 8.121 -15.242 1.00 91.31 102 GLU A CA 1
ATOM 744 C C . GLU A 1 102 ? 15.704 9.155 -15.816 1.00 91.31 102 GLU A C 1
ATOM 746 O O . GLU A 1 102 ? 14.697 9.466 -15.184 1.00 91.31 102 GLU A O 1
ATOM 751 N N . ARG A 1 103 ? 15.924 9.627 -17.049 1.00 93.88 103 ARG A N 1
ATOM 752 C CA . ARG A 1 103 ? 15.002 10.571 -17.707 1.00 93.88 103 ARG A CA 1
ATOM 753 C C . ARG A 1 103 ? 13.585 10.014 -17.815 1.00 93.88 103 ARG A C 1
ATOM 755 O O . ARG A 1 103 ? 12.621 10.740 -17.576 1.00 93.88 103 ARG A O 1
ATOM 762 N N . ALA A 1 104 ? 13.435 8.740 -18.169 1.00 90.19 104 ALA A N 1
ATOM 763 C CA . ALA A 1 104 ? 12.125 8.108 -18.270 1.00 90.19 104 ALA A CA 1
ATOM 764 C C . ALA A 1 104 ? 11.430 8.020 -16.896 1.00 90.19 104 ALA A C 1
ATOM 766 O O . ALA A 1 104 ? 10.262 8.398 -16.788 1.00 90.19 104 ALA A O 1
ATOM 767 N N . PHE A 1 105 ? 12.141 7.638 -15.828 1.00 88.81 105 PHE A N 1
ATOM 768 C CA . PHE A 1 105 ? 11.591 7.656 -14.467 1.00 88.81 105 PHE A CA 1
ATOM 769 C C . PHE A 1 105 ? 11.247 9.073 -13.987 1.00 88.81 105 PHE A C 1
ATOM 771 O O . PHE A 1 105 ? 10.178 9.277 -13.414 1.00 88.81 105 PHE A O 1
ATOM 778 N N . GLU A 1 106 ? 12.083 10.077 -14.259 1.00 91.69 106 GLU A N 1
ATOM 779 C CA . GLU A 1 106 ? 11.785 11.482 -13.937 1.00 91.69 106 GLU A CA 1
ATOM 780 C C . GLU A 1 106 ? 10.490 11.950 -14.602 1.00 91.69 106 GLU A C 1
ATOM 782 O O . GLU A 1 106 ? 9.685 12.655 -13.986 1.00 91.69 106 GLU A O 1
ATOM 787 N N . ARG A 1 107 ? 10.251 11.522 -15.846 1.00 91.69 107 ARG A N 1
ATOM 788 C CA . ARG A 1 107 ? 8.993 11.788 -16.544 1.00 91.69 107 ARG A CA 1
ATOM 789 C C . ARG A 1 107 ? 7.815 11.103 -15.873 1.00 91.69 107 ARG A C 1
ATOM 791 O O . ARG A 1 107 ? 6.797 11.766 -15.710 1.00 91.69 107 ARG A O 1
ATOM 798 N N . VAL A 1 108 ? 7.948 9.852 -15.417 1.00 85.12 108 VAL A N 1
ATOM 799 C CA . VAL A 1 108 ? 6.891 9.185 -14.631 1.00 85.12 108 VAL A CA 1
ATOM 800 C C . VAL A 1 108 ? 6.527 10.026 -13.404 1.00 85.12 108 VAL A C 1
ATOM 802 O O . VAL A 1 108 ? 5.356 10.327 -13.184 1.00 85.12 108 VAL A O 1
ATOM 805 N N . VAL A 1 109 ? 7.530 10.475 -12.646 1.00 83.94 109 VAL A N 1
ATOM 806 C CA . VAL A 1 109 ? 7.331 11.287 -11.435 1.00 83.94 109 VAL A CA 1
ATOM 807 C C . VAL A 1 109 ? 6.669 12.630 -11.742 1.00 83.94 109 VAL A C 1
ATOM 809 O O . VAL A 1 109 ? 5.796 13.071 -10.997 1.00 83.94 109 VAL A O 1
ATOM 812 N N . ARG A 1 110 ? 7.091 13.296 -12.819 1.00 85.44 110 ARG A N 1
ATOM 813 C CA . ARG A 1 110 ? 6.617 14.635 -13.189 1.00 85.44 110 ARG A CA 1
ATOM 814 C C . ARG A 1 110 ? 5.231 14.621 -13.829 1.00 85.44 110 ARG A C 1
ATOM 816 O O . ARG A 1 110 ? 4.435 15.519 -13.577 1.00 85.44 110 ARG A O 1
ATOM 823 N N . GLU A 1 111 ? 4.967 13.653 -14.700 1.00 83.38 111 GLU A N 1
ATOM 824 C CA . GLU A 1 111 ? 3.738 13.578 -15.500 1.00 83.38 111 GLU A CA 1
ATOM 825 C C . GLU A 1 111 ? 2.611 12.850 -14.753 1.00 83.38 111 GLU A C 1
ATOM 827 O O . GLU A 1 111 ? 1.438 13.132 -15.005 1.00 83.38 111 GLU A O 1
ATOM 832 N N . TYR A 1 112 ? 2.958 11.970 -13.804 1.00 76.50 112 TYR A N 1
ATOM 833 C CA . TYR A 1 112 ? 2.012 11.146 -13.047 1.00 76.50 112 TYR A CA 1
ATOM 834 C C . TYR A 1 112 ? 2.264 11.161 -11.524 1.00 76.50 112 TYR A C 1
ATOM 836 O O . TYR A 1 112 ? 2.258 10.096 -10.903 1.00 76.50 112 TYR A O 1
ATOM 844 N N . PRO A 1 113 ? 2.466 12.330 -10.883 1.00 68.38 113 PRO A N 1
ATOM 845 C CA . PRO A 1 113 ? 2.839 12.419 -9.465 1.00 68.38 113 PRO A CA 1
ATOM 846 C C . PRO A 1 113 ? 1.827 11.773 -8.506 1.00 68.38 113 PRO A C 1
ATOM 848 O O . PRO A 1 113 ? 2.189 11.395 -7.397 1.00 68.38 113 PRO A O 1
ATOM 851 N N . GLN A 1 114 ? 0.572 11.648 -8.937 1.00 62.72 114 GLN A N 1
ATOM 852 C CA . GLN A 1 114 ? -0.543 11.077 -8.186 1.00 62.72 114 GLN A CA 1
ATOM 853 C C . GLN A 1 114 ? -0.704 9.554 -8.337 1.00 62.72 114 GLN A C 1
ATOM 855 O O . GLN A 1 114 ? -1.665 8.999 -7.813 1.00 62.72 114 GLN A O 1
ATOM 860 N N . LEU A 1 115 ? 0.157 8.878 -9.105 1.00 66.56 115 LEU A N 1
ATOM 861 C CA . LEU A 1 115 ? 0.103 7.423 -9.269 1.00 66.56 115 LEU A CA 1
ATOM 862 C C . LEU A 1 115 ? 1.174 6.743 -8.419 1.00 66.56 115 LEU A C 1
ATOM 864 O O . LEU A 1 115 ? 2.292 7.242 -8.309 1.00 66.56 115 LEU A O 1
ATOM 868 N N . HIS A 1 116 ? 0.883 5.531 -7.935 1.00 63.88 116 HIS A N 1
ATOM 869 C CA . HIS A 1 116 ? 1.863 4.682 -7.243 1.00 63.88 116 HIS A CA 1
ATOM 870 C C . HIS A 1 116 ? 3.169 4.496 -8.035 1.00 63.88 116 HIS A C 1
ATOM 872 O O . HIS A 1 116 ? 4.255 4.477 -7.456 1.00 63.88 116 HIS A O 1
ATOM 878 N N . LEU A 1 117 ? 3.079 4.469 -9.369 1.00 70.06 117 LEU A N 1
ATOM 879 C CA . LEU A 1 117 ? 4.235 4.434 -10.269 1.00 70.06 117 LEU A CA 1
ATOM 880 C C . LEU A 1 117 ? 5.241 5.568 -10.016 1.00 70.06 117 LEU A C 1
ATOM 882 O O . LEU A 1 117 ? 6.435 5.356 -10.197 1.00 70.06 117 LEU A O 1
ATOM 886 N N . ALA A 1 118 ? 4.806 6.749 -9.567 1.00 71.81 118 ALA A N 1
ATOM 887 C CA . ALA A 1 118 ? 5.712 7.846 -9.237 1.00 71.81 118 ALA A CA 1
ATOM 888 C C . ALA A 1 118 ? 6.543 7.578 -7.972 1.00 71.81 118 ALA A C 1
ATOM 890 O O . ALA A 1 118 ? 7.690 8.019 -7.913 1.00 71.81 118 ALA A O 1
ATOM 891 N N . ILE A 1 119 ? 6.023 6.843 -6.981 1.00 65.50 119 ILE A N 1
ATOM 892 C CA . ILE A 1 119 ? 6.835 6.397 -5.834 1.00 65.50 119 ILE A CA 1
ATOM 893 C C . ILE A 1 119 ? 7.880 5.395 -6.310 1.00 65.50 119 ILE A C 1
ATOM 895 O O . ILE A 1 119 ? 9.068 5.605 -6.074 1.00 65.50 119 ILE A O 1
ATOM 899 N N . LEU A 1 120 ? 7.454 4.367 -7.048 1.00 73.00 120 LEU A N 1
ATOM 900 C CA . LEU A 1 120 ? 8.372 3.354 -7.571 1.00 73.00 120 LEU A CA 1
ATOM 901 C C . LEU A 1 120 ? 9.455 3.98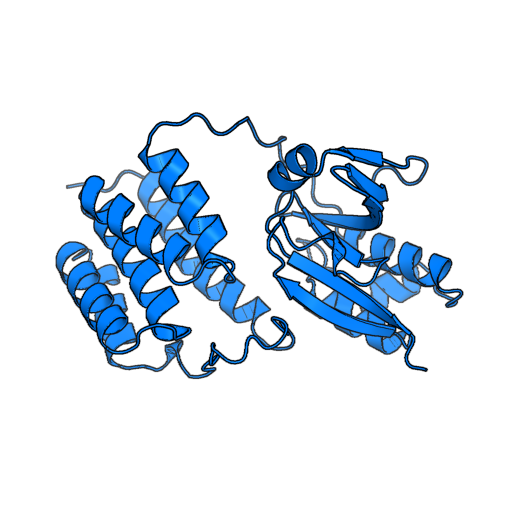1 -8.464 1.00 73.00 120 LEU A C 1
ATOM 903 O O . LEU A 1 120 ? 10.617 3.583 -8.417 1.00 73.00 120 LEU A O 1
ATOM 907 N N . ALA A 1 121 ? 9.102 5.006 -9.245 1.00 79.69 121 ALA A N 1
ATOM 908 C CA . ALA A 1 121 ? 10.043 5.722 -10.098 1.00 79.69 121 ALA A CA 1
ATOM 909 C C . ALA A 1 121 ? 11.040 6.559 -9.285 1.00 79.69 121 ALA A C 1
ATOM 911 O O . ALA A 1 121 ? 12.217 6.597 -9.633 1.00 79.69 121 ALA A O 1
ATOM 912 N N . ARG A 1 122 ? 10.613 7.192 -8.182 1.00 77.44 122 ARG A N 1
ATOM 913 C CA . ARG A 1 122 ? 11.525 7.881 -7.249 1.00 77.44 122 ARG A CA 1
ATOM 914 C C . ARG A 1 122 ? 12.513 6.905 -6.616 1.00 77.44 122 ARG A C 1
ATOM 916 O O . ARG A 1 122 ? 13.703 7.197 -6.591 1.00 77.44 122 ARG A O 1
ATOM 923 N N . GLU A 1 123 ? 12.045 5.739 -6.177 1.00 69.38 123 GLU A N 1
ATOM 924 C CA . GLU A 1 123 ? 12.922 4.702 -5.620 1.00 69.38 123 GLU A CA 1
ATOM 925 C C . GLU A 1 123 ? 13.926 4.192 -6.663 1.00 69.38 123 GLU A C 1
ATOM 927 O O . GLU A 1 123 ? 15.121 4.087 -6.380 1.00 69.38 123 GLU A O 1
ATOM 932 N N . ALA A 1 124 ? 13.467 3.927 -7.889 1.00 77.25 124 ALA A N 1
ATOM 933 C CA . ALA A 1 124 ? 14.338 3.526 -8.988 1.00 77.25 124 ALA A CA 1
ATOM 934 C C . ALA A 1 124 ? 15.379 4.609 -9.323 1.00 77.25 124 ALA A C 1
ATOM 936 O O . ALA A 1 124 ? 16.535 4.281 -9.582 1.00 77.25 124 ALA A O 1
ATOM 937 N N . LEU A 1 125 ? 15.004 5.892 -9.266 1.00 82.69 125 LEU A N 1
ATOM 938 C CA . LEU A 1 125 ? 15.926 7.017 -9.441 1.00 82.69 125 LEU A CA 1
ATOM 939 C C . LEU A 1 125 ? 16.977 7.090 -8.338 1.00 82.69 125 LEU A C 1
ATOM 941 O O . LEU A 1 125 ? 18.142 7.331 -8.637 1.00 82.69 125 LEU A O 1
ATOM 945 N N . ASP A 1 126 ? 16.600 6.892 -7.078 1.00 77.75 126 ASP A N 1
ATOM 946 C CA . ASP A 1 126 ? 17.560 6.919 -5.973 1.00 77.75 126 ASP A CA 1
ATOM 947 C C . ASP A 1 126 ? 18.583 5.779 -6.098 1.00 77.75 126 ASP A C 1
ATOM 949 O O . ASP A 1 126 ? 19.787 6.023 -5.973 1.00 77.75 126 ASP A O 1
ATOM 953 N N . GLN A 1 127 ? 18.127 4.574 -6.471 1.00 75.19 127 GLN A N 1
ATOM 954 C CA . GLN A 1 127 ? 19.003 3.444 -6.806 1.00 75.19 127 GLN A CA 1
ATOM 955 C C . GLN A 1 127 ? 19.935 3.785 -7.975 1.00 75.19 127 GLN A C 1
ATOM 957 O O . GLN A 1 127 ? 21.154 3.629 -7.871 1.00 75.19 127 GLN A O 1
ATOM 962 N N . LEU A 1 128 ? 19.376 4.296 -9.078 1.00 80.19 128 LEU A N 1
ATOM 963 C CA . LEU A 1 128 ? 20.145 4.688 -10.258 1.00 80.19 128 LEU A CA 1
ATOM 964 C C . LEU A 1 128 ? 21.077 5.863 -9.987 1.00 80.19 128 LEU A C 1
ATOM 966 O O . LEU A 1 128 ? 22.044 6.016 -10.707 1.00 80.19 128 LEU A O 1
ATOM 970 N N . ARG A 1 129 ? 20.878 6.675 -8.953 1.00 83.56 129 ARG A N 1
ATOM 971 C CA . ARG A 1 129 ? 21.790 7.779 -8.609 1.00 83.56 129 ARG A CA 1
ATOM 972 C C . ARG A 1 129 ? 22.849 7.384 -7.586 1.00 83.56 129 ARG A C 1
ATOM 974 O O . ARG A 1 129 ? 23.634 8.233 -7.175 1.00 83.56 129 ARG A O 1
ATOM 981 N N . GLY A 1 130 ? 22.883 6.115 -7.171 1.00 69.50 130 GLY A N 1
ATOM 982 C CA . GLY A 1 130 ? 23.800 5.642 -6.134 1.00 69.50 130 GLY A CA 1
ATOM 983 C C . GLY A 1 130 ? 23.565 6.319 -4.781 1.00 69.50 130 GLY A C 1
ATOM 984 O O . GLY A 1 130 ? 24.462 6.342 -3.941 1.00 69.50 130 GLY A O 1
ATOM 985 N N . ARG A 1 131 ? 22.376 6.896 -4.562 1.00 60.66 131 ARG A N 1
ATOM 986 C CA . ARG A 1 131 ? 22.004 7.437 -3.258 1.00 60.66 131 ARG A CA 1
ATOM 987 C C . ARG A 1 131 ? 21.708 6.245 -2.364 1.00 60.66 131 ARG A C 1
ATOM 989 O O . ARG A 1 131 ? 20.801 5.469 -2.658 1.00 60.66 131 ARG A O 1
ATOM 996 N N . GLN A 1 132 ? 22.477 6.080 -1.285 1.00 50.25 132 GLN A N 1
ATOM 997 C CA . GLN A 1 132 ? 22.109 5.113 -0.258 1.00 50.25 132 GLN A CA 1
ATOM 998 C C . GLN A 1 132 ? 20.739 5.521 0.275 1.00 50.25 132 GLN A C 1
ATOM 1000 O O . GLN A 1 132 ? 20.580 6.587 0.871 1.00 50.25 132 GLN A O 1
ATOM 1005 N N . GLN A 1 133 ? 19.740 4.684 0.009 1.00 54.53 133 GLN A N 1
ATOM 1006 C CA . GLN A 1 133 ? 18.439 4.812 0.637 1.00 54.53 133 GLN A CA 1
ATOM 1007 C C . GLN A 1 133 ? 18.689 4.819 2.149 1.00 54.53 133 GLN A C 1
ATOM 1009 O O . GLN A 1 133 ? 19.453 3.986 2.643 1.00 54.53 133 GLN A O 1
ATOM 1014 N N . ALA A 1 134 ? 18.088 5.756 2.891 1.00 54.25 134 ALA A N 1
ATOM 1015 C CA . ALA A 1 134 ? 18.045 5.622 4.343 1.00 54.25 134 ALA A CA 1
ATOM 1016 C C . ALA A 1 134 ? 17.513 4.211 4.631 1.00 54.25 134 ALA A C 1
ATOM 1018 O O . ALA A 1 134 ? 16.422 3.888 4.155 1.00 54.25 134 ALA A O 1
ATOM 1019 N N . GLN A 1 135 ? 18.315 3.361 5.286 1.00 55.12 135 GLN A N 1
ATOM 1020 C CA . GLN A 1 135 ? 18.015 1.935 5.435 1.00 55.12 135 GLN A CA 1
ATOM 1021 C C . GLN A 1 135 ? 16.571 1.771 5.924 1.00 55.12 135 GLN A C 1
ATOM 1023 O O . GLN A 1 135 ? 16.211 2.242 7.007 1.00 55.12 135 GLN A O 1
ATOM 1028 N N . ARG A 1 136 ? 15.719 1.163 5.083 1.00 61.06 136 ARG A N 1
ATOM 1029 C CA . ARG A 1 136 ? 14.380 0.741 5.504 1.00 61.06 136 ARG A CA 1
ATOM 1030 C C . ARG A 1 136 ? 14.567 -0.309 6.609 1.00 61.06 136 ARG A C 1
ATOM 1032 O O . ARG A 1 136 ? 15.525 -1.084 6.530 1.00 61.06 136 ARG A O 1
ATOM 1039 N N . PRO A 1 137 ? 13.698 -0.341 7.630 1.00 61.28 137 PRO A N 1
ATOM 1040 C CA . PRO A 1 137 ? 13.770 -1.381 8.647 1.00 61.28 137 PRO A CA 1
ATOM 1041 C C . PRO A 1 137 ? 13.734 -2.764 7.987 1.00 61.28 137 PRO A C 1
ATOM 1043 O O . PRO A 1 137 ? 13.087 -2.943 6.950 1.00 61.28 137 PRO A O 1
ATOM 1046 N N . ALA A 1 138 ? 14.419 -3.741 8.582 1.00 63.69 138 ALA A N 1
ATOM 1047 C CA . ALA A 1 138 ? 14.274 -5.128 8.160 1.00 63.69 138 ALA A CA 1
ATOM 1048 C C . ALA A 1 138 ? 12.795 -5.545 8.238 1.00 63.69 138 ALA A C 1
ATOM 1050 O O . ALA A 1 138 ? 12.065 -5.114 9.135 1.00 63.69 138 ALA A O 1
ATOM 1051 N N . LEU A 1 139 ? 12.360 -6.370 7.284 1.00 68.19 139 LEU A N 1
ATOM 1052 C CA . LEU A 1 139 ? 10.991 -6.873 7.259 1.00 68.19 139 LEU A CA 1
ATOM 1053 C C . LEU A 1 139 ? 10.727 -7.710 8.511 1.00 68.19 139 LEU A C 1
ATOM 1055 O O . LEU A 1 139 ? 11.529 -8.576 8.859 1.00 68.19 139 LEU A O 1
ATOM 1059 N N . ARG A 1 140 ? 9.594 -7.457 9.169 1.00 71.19 140 ARG A N 1
ATOM 1060 C CA . ARG A 1 140 ? 9.107 -8.296 10.271 1.00 71.19 140 ARG A CA 1
ATOM 1061 C C . ARG A 1 140 ? 8.615 -9.640 9.733 1.00 71.19 140 ARG A C 1
ATOM 1063 O O . ARG A 1 140 ? 8.264 -9.743 8.555 1.00 71.19 140 ARG A O 1
ATOM 1070 N N . GLU A 1 141 ? 8.543 -10.649 10.595 1.00 76.50 141 GLU A N 1
ATOM 1071 C CA . GLU A 1 141 ? 7.821 -11.878 10.262 1.00 76.50 141 GLU A CA 1
ATOM 1072 C C . GLU A 1 141 ? 6.343 -11.552 9.970 1.00 76.50 141 GLU A C 1
ATOM 1074 O O . GLU A 1 141 ? 5.736 -10.779 10.717 1.00 76.50 141 GLU A O 1
ATOM 1079 N N . PRO A 1 142 ? 5.754 -12.079 8.879 1.00 74.75 142 PRO A N 1
ATOM 1080 C CA . PRO A 1 142 ? 4.362 -11.796 8.549 1.00 74.75 142 PRO A CA 1
ATOM 1081 C C . PRO A 1 142 ? 3.400 -12.340 9.616 1.00 74.75 142 PRO A C 1
ATOM 1083 O O . PRO A 1 142 ? 3.322 -13.550 9.820 1.00 74.75 142 PRO A O 1
ATOM 1086 N N . ASP A 1 143 ? 2.609 -11.463 10.237 1.00 85.06 143 ASP A N 1
ATOM 1087 C CA . ASP A 1 143 ? 1.443 -11.864 11.034 1.00 85.06 143 ASP A CA 1
ATOM 1088 C C . ASP A 1 143 ? 0.205 -11.899 10.121 1.00 85.06 143 ASP A C 1
ATOM 1090 O O . ASP A 1 143 ? -0.275 -10.838 9.702 1.00 85.06 143 ASP A O 1
ATOM 1094 N N . PRO A 1 144 ? -0.365 -13.078 9.809 1.00 85.06 144 PRO A N 1
ATOM 1095 C CA . PRO A 1 144 ? -1.531 -13.162 8.938 1.00 85.06 144 PRO A CA 1
ATOM 1096 C C . PRO A 1 144 ? -2.766 -12.438 9.496 1.00 85.06 144 PRO A C 1
ATOM 1098 O O . PRO A 1 144 ? -3.658 -12.059 8.727 1.00 85.06 144 PRO A O 1
ATOM 1101 N N . HIS A 1 145 ? -2.798 -12.197 10.810 1.00 92.12 145 HIS A N 1
ATOM 1102 C CA . HIS A 1 145 ? -3.888 -11.540 11.519 1.00 92.12 145 HIS A CA 1
ATOM 1103 C C . HIS A 1 145 ? -3.688 -10.031 11.713 1.00 92.12 145 HIS A C 1
ATOM 1105 O O . HIS A 1 145 ? -4.591 -9.389 12.250 1.00 92.12 145 HIS A O 1
ATOM 1111 N N . CYS A 1 146 ? -2.583 -9.424 11.251 1.00 93.19 146 CYS A N 1
ATOM 1112 C CA . CYS A 1 146 ? -2.371 -7.975 11.402 1.00 93.19 146 CYS A CA 1
ATOM 1113 C C . CYS A 1 146 ? -3.520 -7.151 10.790 1.00 93.19 146 CYS A C 1
ATOM 1115 O O . CYS A 1 146 ? -4.016 -6.214 11.411 1.00 93.19 146 CYS A O 1
ATOM 1117 N N . GLY A 1 147 ? -4.020 -7.556 9.618 1.00 94.44 147 GLY A N 1
ATOM 1118 C CA . GLY A 1 147 ? -5.183 -6.945 8.970 1.00 94.44 147 GLY A CA 1
ATOM 1119 C C . GLY A 1 147 ? -6.467 -7.043 9.814 1.00 94.44 147 GLY A C 1
ATOM 1120 O O . GLY A 1 147 ? -7.030 -6.003 10.160 1.00 94.44 147 GLY A O 1
ATOM 1121 N N . PRO A 1 148 ? -6.937 -8.257 10.170 1.00 96.75 148 PRO A N 1
ATOM 1122 C CA . PRO A 1 148 ? -8.085 -8.450 11.058 1.00 96.75 148 PRO A CA 1
ATOM 1123 C C . PRO A 1 148 ? -7.989 -7.687 12.386 1.00 96.75 148 PRO A C 1
ATOM 1125 O O . PRO A 1 148 ? -8.964 -7.061 12.795 1.00 96.75 148 PRO A O 1
ATOM 1128 N N . LYS A 1 149 ? -6.813 -7.661 13.029 1.00 97.44 149 LYS A N 1
ATOM 1129 C CA . LYS A 1 149 ? -6.575 -6.889 14.262 1.00 97.44 149 LYS A CA 1
ATOM 1130 C C . LYS A 1 149 ? -6.725 -5.378 14.039 1.00 97.44 149 LYS A C 1
ATOM 1132 O O . LYS A 1 149 ? -7.361 -4.702 14.843 1.00 97.44 149 LYS A O 1
ATOM 1137 N N . CYS A 1 150 ? -6.207 -4.846 12.930 1.00 97.56 150 CYS A N 1
ATOM 1138 C CA . CYS A 1 150 ? -6.419 -3.447 12.547 1.00 97.56 150 CYS A CA 1
ATOM 1139 C C . CYS A 1 150 ? -7.904 -3.127 12.324 1.00 97.56 150 CYS A C 1
ATOM 1141 O O . CYS A 1 150 ? -8.388 -2.094 12.787 1.00 97.56 150 CYS A O 1
ATOM 1143 N N . LEU A 1 151 ? -8.644 -4.009 11.646 1.00 97.38 151 LEU A N 1
ATOM 1144 C CA . LEU A 1 151 ? -10.081 -3.826 11.435 1.00 97.38 151 LEU A CA 1
ATOM 1145 C C . LEU A 1 151 ? -10.861 -3.889 12.756 1.00 97.38 151 LEU A C 1
ATOM 1147 O O . LEU A 1 151 ? -11.780 -3.093 12.948 1.00 97.38 151 LEU A O 1
ATOM 1151 N N . LEU A 1 152 ? -10.464 -4.767 13.683 1.00 97.62 152 LEU A N 1
ATOM 1152 C CA . LEU A 1 152 ? -11.046 -4.844 15.023 1.00 97.62 152 LEU A CA 1
ATOM 1153 C C . LEU A 1 152 ? -10.882 -3.523 15.771 1.00 97.62 152 LEU A C 1
ATOM 1155 O O . LEU A 1 152 ? -11.859 -2.984 16.285 1.00 97.62 152 LEU A O 1
ATOM 1159 N N . PHE A 1 153 ? -9.665 -2.978 15.773 1.00 97.00 153 PHE A N 1
ATOM 1160 C CA . PHE A 1 153 ? -9.376 -1.688 16.388 1.00 97.00 153 PHE A CA 1
ATOM 1161 C C . PHE A 1 153 ? -10.258 -0.573 15.802 1.00 97.00 153 PHE A C 1
ATOM 1163 O O . PHE A 1 153 ? -10.829 0.228 16.542 1.00 97.00 153 PHE A O 1
ATOM 1170 N N . VAL A 1 154 ? -10.436 -0.539 14.476 1.00 96.50 154 VAL A N 1
ATOM 1171 C CA . VAL A 1 154 ? -11.327 0.438 13.829 1.00 96.50 154 VAL A CA 1
ATOM 1172 C C . VAL A 1 154 ? -12.791 0.234 14.233 1.00 96.50 154 VAL A C 1
ATOM 1174 O O . VAL A 1 154 ? -13.470 1.216 14.529 1.00 96.50 154 VAL A O 1
ATOM 1177 N N . CYS A 1 155 ? -13.279 -1.010 14.291 1.00 95.81 155 CYS A N 1
ATOM 1178 C CA . CYS A 1 155 ? -14.641 -1.306 14.745 1.00 95.81 155 CYS A CA 1
ATOM 1179 C C . CYS A 1 155 ? -14.868 -0.795 16.175 1.00 95.81 155 CYS A C 1
ATOM 1181 O O . CYS A 1 155 ? -15.850 -0.098 16.425 1.00 95.81 155 CYS A O 1
ATOM 1183 N N . GLN A 1 156 ? -13.915 -1.039 17.080 1.00 94.69 156 GLN A N 1
ATOM 1184 C CA . GLN A 1 156 ? -13.961 -0.553 18.462 1.00 94.69 156 GLN A CA 1
ATOM 1185 C C . GLN A 1 156 ? -14.017 0.979 18.535 1.00 94.69 156 GLN A C 1
ATOM 1187 O O . GLN A 1 156 ? -14.862 1.529 19.238 1.00 94.69 156 GLN A O 1
ATOM 1192 N N . GLN A 1 157 ? -13.175 1.679 17.768 1.00 93.62 157 GLN A N 1
ATOM 1193 C CA . GLN A 1 157 ? -13.175 3.148 17.706 1.00 93.62 157 GLN A CA 1
ATOM 1194 C C . GLN A 1 157 ? -14.499 3.726 17.183 1.00 93.62 157 GLN A C 1
ATOM 1196 O O . GLN A 1 157 ? -14.870 4.841 17.542 1.00 93.62 157 GLN A O 1
ATOM 1201 N N . GLN A 1 158 ? -15.218 2.985 16.336 1.00 92.75 158 GLN A N 1
ATOM 1202 C CA . GLN A 1 158 ? -16.485 3.423 15.744 1.00 92.75 158 GLN A CA 1
ATOM 1203 C C . GLN A 1 158 ? -17.727 2.870 16.464 1.00 92.75 158 GLN A C 1
ATOM 1205 O O . GLN A 1 158 ? -18.847 3.118 16.005 1.00 92.75 158 GLN A O 1
ATOM 1210 N N . GLY A 1 159 ? -17.552 2.151 17.580 1.00 93.50 159 GLY A N 1
ATOM 1211 C CA . GLY A 1 159 ? -18.644 1.548 18.350 1.00 93.50 159 GLY A CA 1
ATOM 1212 C C . GLY A 1 159 ? -19.385 0.439 17.597 1.00 93.50 159 GLY A C 1
ATOM 1213 O O . GLY A 1 159 ? -20.600 0.320 17.723 1.00 93.50 159 GLY A O 1
ATOM 1214 N N . ILE A 1 160 ? -18.677 -0.318 16.756 1.00 94.69 160 ILE A N 1
ATOM 1215 C CA . ILE A 1 160 ? -19.197 -1.478 16.026 1.00 94.69 160 ILE A CA 1
ATOM 1216 C C . ILE A 1 160 ? -18.762 -2.738 16.771 1.00 94.69 160 ILE A C 1
ATOM 1218 O O . ILE A 1 160 ? -17.567 -2.967 16.964 1.00 94.69 160 ILE A O 1
ATOM 1222 N N . GLU A 1 161 ? -19.724 -3.566 17.168 1.00 95.62 161 GLU A N 1
ATOM 1223 C CA . GLU A 1 161 ? -19.443 -4.845 17.819 1.00 95.62 161 GLU A CA 1
ATOM 1224 C C . GLU A 1 161 ? -18.781 -5.811 16.835 1.00 95.62 161 GLU A C 1
ATOM 1226 O O . GLU A 1 161 ? -19.311 -6.077 15.754 1.00 95.62 161 GLU A O 1
ATOM 1231 N N . ALA A 1 162 ? -17.609 -6.326 17.199 1.00 96.50 162 ALA A N 1
ATOM 1232 C CA . ALA A 1 162 ? -16.871 -7.319 16.431 1.00 96.50 162 ALA A CA 1
ATOM 1233 C C . ALA A 1 162 ? -15.945 -8.114 17.356 1.00 96.50 162 ALA A C 1
ATOM 1235 O O . ALA A 1 162 ? -15.442 -7.579 18.348 1.00 96.50 162 ALA A O 1
ATOM 1236 N N . THR A 1 163 ? -15.666 -9.367 17.000 1.00 97.50 163 THR A N 1
ATOM 1237 C CA . THR A 1 163 ? -14.605 -10.168 17.635 1.00 97.50 163 THR A CA 1
ATOM 1238 C C . THR A 1 163 ? -13.454 -10.409 16.663 1.00 97.50 163 THR A C 1
ATOM 1240 O O . THR A 1 163 ? -13.624 -10.303 15.447 1.00 97.50 163 THR A O 1
ATOM 1243 N N . LEU A 1 164 ? -12.264 -10.736 17.178 1.00 96.69 164 LEU A N 1
ATOM 1244 C CA . LEU A 1 164 ? -11.134 -11.067 16.306 1.00 96.69 164 LEU A CA 1
ATOM 1245 C C . LEU A 1 164 ? -11.443 -12.297 15.444 1.00 96.69 164 LEU A C 1
ATOM 1247 O O . LEU A 1 164 ? -11.207 -12.255 14.240 1.00 96.69 164 LEU A O 1
ATOM 1251 N N . ASP A 1 165 ? -12.008 -13.349 16.036 1.00 97.12 165 ASP A N 1
ATOM 1252 C CA . ASP A 1 165 ? -12.326 -14.597 15.335 1.00 97.12 165 ASP A CA 1
ATOM 1253 C C . ASP A 1 165 ? -13.322 -14.374 14.194 1.00 97.12 165 ASP A C 1
ATOM 1255 O O . ASP A 1 165 ? -13.099 -14.841 13.077 1.00 97.12 165 ASP A O 1
ATOM 1259 N N . GLU A 1 166 ? -14.370 -13.582 14.436 1.00 97.31 166 GLU A N 1
ATOM 1260 C CA . GLU A 1 166 ? -15.323 -13.168 13.401 1.00 97.31 166 GLU A CA 1
ATOM 1261 C C . GLU A 1 166 ? -14.609 -12.456 12.241 1.00 97.31 166 GLU A C 1
ATOM 1263 O O . GLU A 1 166 ? -14.798 -12.796 11.072 1.00 97.31 166 GLU A O 1
ATOM 1268 N N . LEU A 1 167 ? -13.747 -11.482 12.543 1.00 97.25 167 LEU A N 1
ATOM 1269 C CA . LEU A 1 167 ? -13.041 -10.719 11.514 1.00 97.25 167 LEU A CA 1
ATOM 1270 C C . LEU A 1 167 ? -12.014 -11.566 10.758 1.00 97.25 167 LEU A C 1
ATOM 1272 O O . LEU A 1 167 ? -11.824 -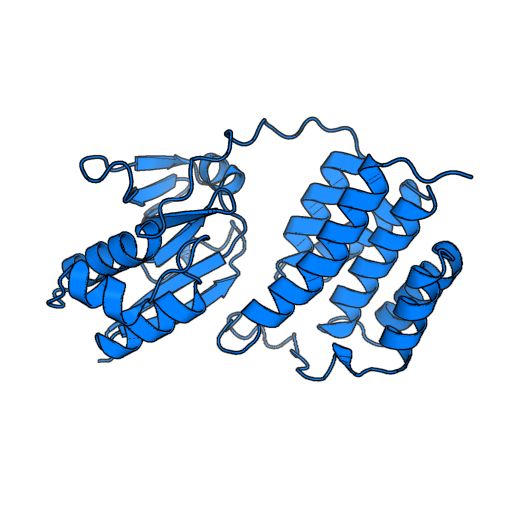11.361 9.559 1.00 97.25 167 LEU A O 1
ATOM 1276 N N . VAL A 1 168 ? -11.376 -12.535 11.416 1.00 96.19 168 VAL A N 1
ATOM 1277 C CA . VAL A 1 168 ? -10.495 -13.516 10.767 1.00 96.19 168 VAL A CA 1
ATOM 1278 C C . VAL A 1 168 ? -11.296 -14.397 9.809 1.00 96.19 168 VAL A C 1
ATOM 1280 O O . VAL A 1 168 ? -10.864 -14.589 8.670 1.00 96.19 168 VAL A O 1
ATOM 1283 N N . GLN A 1 169 ? -12.479 -14.865 10.212 1.00 95.75 169 GLN A N 1
ATOM 1284 C CA . GLN A 1 169 ? -13.372 -15.643 9.347 1.00 95.75 169 GLN A CA 1
ATOM 1285 C C . GLN A 1 169 ? -13.860 -14.841 8.137 1.00 95.75 169 GLN A C 1
ATOM 1287 O O . GLN A 1 169 ? -13.910 -15.379 7.032 1.00 95.75 169 GLN A O 1
ATOM 1292 N N . LEU A 1 170 ? -14.165 -13.553 8.318 1.00 93.81 170 LEU A N 1
ATOM 1293 C CA . LEU A 1 170 ? -14.557 -12.660 7.225 1.00 93.81 170 LEU A CA 1
ATOM 1294 C C . LEU A 1 170 ? -13.388 -12.346 6.277 1.00 93.81 170 LEU A C 1
ATOM 1296 O O . LEU A 1 170 ? -13.575 -12.278 5.063 1.00 93.81 170 LEU A O 1
ATOM 1300 N N . CYS A 1 171 ? -12.179 -12.156 6.810 1.00 89.81 171 CYS A N 1
ATOM 1301 C CA . CYS A 1 171 ? -10.999 -11.807 6.017 1.00 89.81 171 CYS A CA 1
ATOM 1302 C C . CYS A 1 171 ? -10.377 -13.006 5.293 1.00 89.81 171 CYS A C 1
ATOM 1304 O O . CYS A 1 171 ? -9.787 -12.824 4.228 1.00 89.81 171 CYS A O 1
ATOM 1306 N N . GLN A 1 172 ? -10.460 -14.210 5.868 1.00 89.31 172 GLN A N 1
ATOM 1307 C CA . GLN A 1 172 ? -9.841 -15.439 5.355 1.00 89.31 172 GLN A CA 1
ATOM 1308 C C . GLN A 1 172 ? -8.363 -15.229 4.956 1.00 89.31 172 GLN A C 1
ATOM 1310 O O . GLN A 1 172 ? -8.020 -15.295 3.761 1.00 89.31 172 GLN A O 1
ATOM 1315 N N . PRO A 1 173 ? -7.476 -14.899 5.917 1.00 83.19 173 PRO A N 1
ATOM 1316 C CA . PRO A 1 173 ? -6.059 -14.693 5.633 1.00 83.19 173 PRO A CA 1
ATOM 1317 C C . PRO A 1 173 ? -5.422 -15.939 5.007 1.00 83.19 173 PRO A C 1
ATOM 1319 O O . PRO A 1 173 ? -5.701 -17.068 5.401 1.00 83.19 173 PRO A O 1
ATOM 1322 N N . GLY A 1 174 ? -4.557 -15.732 4.014 1.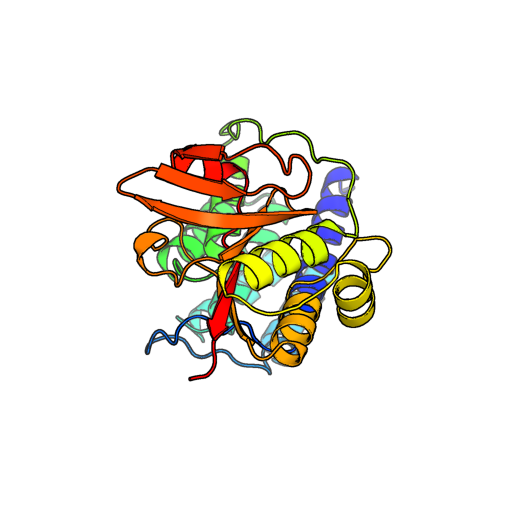00 77.06 174 GLY A N 1
ATOM 1323 C CA . GLY A 1 174 ? -3.731 -16.801 3.452 1.00 77.06 174 GLY A CA 1
ATOM 1324 C C . GLY A 1 174 ? -2.393 -16.927 4.183 1.00 77.06 174 GLY A C 1
ATOM 1325 O O . GLY A 1 174 ? -2.133 -16.226 5.158 1.00 77.06 174 GLY A O 1
ATOM 1326 N N . ARG A 1 175 ? -1.482 -17.747 3.642 1.00 69.25 175 ARG A N 1
ATOM 1327 C CA . ARG A 1 175 ? -0.103 -17.879 4.164 1.00 69.25 175 ARG A CA 1
ATOM 1328 C C . ARG A 1 175 ? 0.672 -16.555 4.199 1.00 69.25 175 ARG A C 1
ATOM 1330 O O . ARG A 1 175 ? 1.517 -16.375 5.061 1.00 69.25 175 ARG A O 1
ATOM 1337 N N . ASN A 1 176 ? 0.349 -15.631 3.293 1.00 67.00 176 ASN A N 1
ATOM 1338 C CA . ASN A 1 176 ? 0.972 -14.305 3.202 1.00 67.00 176 ASN A CA 1
ATOM 1339 C C . ASN A 1 176 ? 0.130 -13.210 3.892 1.00 67.00 176 ASN A C 1
ATOM 1341 O O . ASN A 1 176 ? 0.334 -12.026 3.643 1.00 67.00 176 ASN A O 1
ATOM 1345 N N . GLY A 1 177 ? -0.857 -13.600 4.705 1.00 82.69 177 GLY A N 1
ATOM 1346 C CA . GLY A 1 177 ? -1.764 -12.699 5.408 1.00 82.69 177 GLY A CA 1
ATOM 1347 C C . GLY A 1 177 ? -2.983 -12.249 4.607 1.00 82.69 177 GLY A C 1
ATOM 1348 O O . GLY A 1 177 ? -3.507 -12.977 3.755 1.00 82.69 177 GLY A O 1
ATOM 1349 N N . THR A 1 178 ? -3.495 -11.066 4.950 1.00 82.56 178 THR A N 1
ATOM 1350 C CA . THR A 1 178 ? -4.761 -10.534 4.425 1.00 82.56 178 THR A CA 1
ATOM 1351 C C . THR A 1 178 ? -4.507 -9.476 3.351 1.00 82.56 178 THR A C 1
ATOM 1353 O O . THR A 1 178 ? -3.681 -8.594 3.531 1.00 82.56 178 THR A O 1
ATOM 1356 N N . SER A 1 179 ? -5.229 -9.521 2.230 1.00 82.62 179 SER A N 1
ATOM 1357 C CA . SER A 1 179 ? -5.174 -8.446 1.222 1.00 82.62 179 SER A CA 1
ATOM 1358 C C . SER A 1 179 ? -6.066 -7.257 1.605 1.00 82.62 179 SER A C 1
ATOM 1360 O O . SER A 1 179 ? -7.074 -7.434 2.289 1.00 82.62 179 SER A O 1
ATOM 1362 N N . MET A 1 180 ? -5.772 -6.059 1.091 1.00 84.88 180 MET A N 1
ATOM 1363 C CA . MET A 1 180 ? -6.625 -4.880 1.306 1.00 84.88 180 MET A CA 1
ATOM 1364 C C . MET A 1 180 ? -8.053 -5.077 0.763 1.00 84.88 180 MET A C 1
ATOM 1366 O O . MET A 1 180 ? -9.010 -4.630 1.389 1.00 84.88 180 MET A O 1
ATOM 1370 N N . ALA A 1 181 ? -8.219 -5.819 -0.338 1.00 80.62 181 ALA A N 1
ATOM 1371 C CA . ALA A 1 181 ? -9.533 -6.167 -0.885 1.00 80.62 181 ALA A CA 1
ATOM 1372 C C . ALA A 1 181 ? -10.348 -7.057 0.072 1.00 80.62 181 ALA A C 1
ATOM 1374 O O . ALA A 1 181 ? -11.534 -6.812 0.292 1.00 80.62 181 ALA A O 1
ATOM 1375 N N . LYS A 1 182 ? -9.699 -8.050 0.696 1.00 87.06 182 LYS A N 1
ATOM 1376 C CA . LYS A 1 182 ? -10.313 -8.906 1.726 1.00 87.06 182 LYS A CA 1
ATOM 1377 C C . LYS A 1 182 ? -10.693 -8.104 2.975 1.00 87.06 182 LYS A C 1
ATOM 1379 O O . LYS A 1 182 ? -11.799 -8.268 3.480 1.00 87.06 182 LYS A O 1
ATOM 1384 N N . LEU A 1 183 ? -9.830 -7.182 3.415 1.00 91.06 183 LEU A N 1
ATOM 1385 C CA . LEU A 1 183 ? -10.152 -6.257 4.511 1.00 91.06 183 LEU A CA 1
ATOM 1386 C C . LEU A 1 183 ? -11.351 -5.368 4.177 1.00 91.06 183 LEU A C 1
ATOM 1388 O O . LEU A 1 183 ? -12.235 -5.196 5.009 1.00 91.06 183 LEU A O 1
ATOM 1392 N N . ALA A 1 184 ? -11.414 -4.838 2.955 1.00 90.50 184 ALA A N 1
ATOM 1393 C CA . ALA A 1 184 ? -12.550 -4.047 2.499 1.00 90.50 184 ALA A CA 1
ATOM 1394 C C . ALA A 1 184 ? -13.844 -4.880 2.476 1.00 90.50 184 ALA A C 1
ATOM 1396 O O . ALA A 1 184 ? -14.890 -4.415 2.917 1.00 90.50 184 ALA A O 1
ATOM 1397 N N . ALA A 1 185 ? -13.799 -6.125 2.000 1.00 88.19 185 ALA A N 1
ATOM 1398 C CA . ALA A 1 185 ? -14.962 -7.011 2.028 1.00 88.19 185 ALA A CA 1
ATOM 1399 C C . ALA A 1 185 ? -15.457 -7.264 3.465 1.00 88.19 185 ALA A C 1
ATOM 1401 O O . ALA A 1 185 ? -16.646 -7.096 3.737 1.00 88.19 185 ALA A O 1
ATOM 1402 N N . ALA A 1 186 ? -14.546 -7.567 4.395 1.00 94.75 186 ALA A N 1
ATOM 1403 C CA . ALA A 1 186 ? -14.874 -7.754 5.807 1.00 94.75 186 ALA A CA 1
ATOM 1404 C C . ALA A 1 186 ? -15.442 -6.475 6.450 1.00 94.75 186 ALA A C 1
ATOM 1406 O O . ALA A 1 186 ? -16.446 -6.530 7.154 1.00 94.75 186 ALA A O 1
ATOM 1407 N N . ALA A 1 187 ? -14.863 -5.308 6.156 1.00 95.12 187 ALA A N 1
ATOM 1408 C CA . ALA A 1 187 ? -15.365 -4.026 6.643 1.00 95.12 187 ALA A CA 1
ATOM 1409 C C . ALA A 1 187 ? -16.803 -3.742 6.170 1.00 95.12 187 ALA A C 1
ATOM 1411 O O . ALA A 1 187 ? -17.635 -3.316 6.971 1.00 95.12 187 ALA A O 1
ATOM 1412 N N . ARG A 1 188 ? -17.127 -4.041 4.902 1.00 94.69 188 ARG A N 1
ATOM 1413 C CA . ARG A 1 188 ? -18.505 -3.924 4.383 1.00 94.69 188 ARG A CA 1
ATOM 1414 C C . ARG A 1 188 ? -19.477 -4.830 5.122 1.00 94.69 188 ARG A C 1
ATOM 1416 O O . ARG A 1 188 ? -20.567 -4.385 5.462 1.00 94.6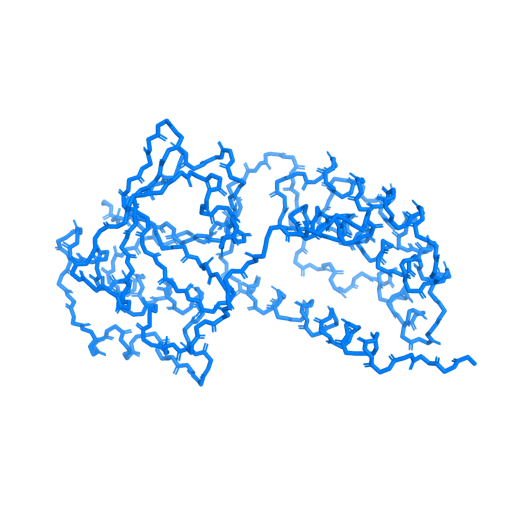9 188 ARG A O 1
ATOM 1423 N N . ALA A 1 189 ? -19.074 -6.066 5.415 1.00 95.06 189 ALA A N 1
ATOM 1424 C CA . ALA A 1 189 ? -19.893 -6.993 6.194 1.00 95.06 189 ALA A CA 1
ATOM 1425 C C . ALA A 1 189 ? -20.191 -6.469 7.613 1.00 95.06 189 ALA A C 1
ATOM 1427 O O . ALA A 1 189 ? -21.230 -6.791 8.180 1.00 95.06 189 ALA A O 1
ATOM 1428 N N . LYS A 1 190 ? -19.324 -5.607 8.162 1.00 94.50 190 LYS A N 1
ATOM 1429 C CA . LYS A 1 190 ? -19.523 -4.917 9.448 1.00 94.50 190 LYS A CA 1
ATOM 1430 C C . LYS A 1 190 ? -20.259 -3.573 9.342 1.00 94.50 190 LYS A C 1
ATOM 1432 O O . LYS A 1 190 ? -20.351 -2.858 10.335 1.00 94.50 190 LYS A O 1
ATOM 1437 N N . GLY A 1 191 ? -20.782 -3.213 8.168 1.00 92.50 191 GLY A N 1
ATOM 1438 C CA . GLY A 1 191 ? -21.528 -1.965 7.961 1.00 92.50 191 GLY A CA 1
ATOM 1439 C C . GLY A 1 191 ? -20.654 -0.716 7.795 1.00 92.50 191 GLY A C 1
ATOM 1440 O O . GLY A 1 191 ? -21.150 0.407 7.901 1.00 92.50 191 GLY A O 1
ATOM 1441 N N . LEU A 1 192 ? -19.357 -0.888 7.531 1.00 93.06 192 LEU A N 1
ATOM 1442 C CA . LEU A 1 192 ? -18.465 0.203 7.143 1.00 93.06 192 LEU A CA 1
ATOM 1443 C C . LEU A 1 192 ? -18.471 0.381 5.621 1.00 93.06 192 LEU A C 1
ATOM 1445 O O . LEU A 1 192 ? -18.672 -0.566 4.863 1.00 93.06 192 LEU A O 1
ATOM 1449 N N . HIS A 1 193 ? -18.177 1.594 5.170 1.00 91.25 193 HIS A N 1
ATOM 1450 C CA . HIS A 1 193 ? -17.900 1.910 3.777 1.00 91.25 193 HIS A CA 1
ATOM 1451 C C . HIS A 1 193 ? -16.382 2.078 3.585 1.00 91.25 193 HIS A C 1
ATOM 1453 O O . HIS A 1 193 ? -15.817 3.104 3.976 1.00 91.25 193 HIS A O 1
ATOM 1459 N N . PRO A 1 194 ? -15.691 1.051 3.055 1.00 90.25 194 PRO A N 1
ATOM 1460 C CA . PRO A 1 194 ? -14.260 1.105 2.823 1.00 90.25 194 PRO A CA 1
ATOM 1461 C C . PRO A 1 194 ? -13.923 1.699 1.457 1.00 90.25 194 PRO A C 1
ATOM 1463 O O . PRO A 1 194 ? -14.470 1.279 0.431 1.00 90.25 194 PRO A O 1
ATOM 1466 N N . GLU A 1 195 ? -12.924 2.576 1.434 1.00 84.88 195 GLU A N 1
ATOM 1467 C CA . GLU A 1 195 ? -12.320 3.089 0.204 1.00 84.88 195 GLU A CA 1
ATOM 1468 C C . GLU A 1 195 ? -10.817 2.819 0.212 1.00 84.88 195 GLU A C 1
ATOM 1470 O O . GLU A 1 195 ? -10.083 3.344 1.056 1.00 84.88 195 GLU A O 1
ATOM 1475 N N . GLY A 1 196 ? -10.370 1.973 -0.720 1.00 81.50 196 GLY A N 1
ATOM 1476 C CA . GLY A 1 196 ? -8.956 1.746 -0.987 1.00 81.50 196 GLY A CA 1
ATOM 1477 C C . GLY A 1 196 ? -8.399 2.918 -1.782 1.00 81.50 196 GLY A C 1
ATOM 1478 O O . GLY A 1 196 ? -8.857 3.184 -2.895 1.00 81.50 196 GLY A O 1
ATOM 1479 N N . LEU A 1 197 ? -7.431 3.621 -1.205 1.00 77.62 197 LEU A N 1
ATOM 1480 C CA . LEU A 1 197 ? -6.796 4.790 -1.794 1.00 77.62 197 LEU A CA 1
ATOM 1481 C C . LEU A 1 197 ? -5.294 4.543 -1.904 1.00 77.62 197 LEU A C 1
ATOM 1483 O O . LEU A 1 197 ? -4.669 3.967 -1.011 1.00 77.62 197 LEU A O 1
ATOM 1487 N N . TRP A 1 198 ? -4.704 5.060 -2.974 1.00 77.69 198 TRP A N 1
ATOM 1488 C CA . TRP A 1 198 ? -3.298 5.425 -2.951 1.00 77.69 198 TRP A CA 1
ATOM 1489 C C . TRP A 1 198 ? -3.206 6.932 -2.721 1.00 77.69 198 TRP A C 1
ATOM 1491 O O . TRP A 1 198 ? -3.933 7.699 -3.354 1.00 77.69 198 TRP A O 1
ATOM 1501 N N . VAL A 1 199 ? -2.358 7.347 -1.786 1.00 71.56 199 VAL A N 1
ATOM 1502 C CA . VAL A 1 199 ? -2.311 8.720 -1.286 1.00 71.56 199 VAL A CA 1
ATOM 1503 C C . VAL A 1 199 ? -0.869 9.195 -1.298 1.00 71.56 199 VAL A C 1
ATOM 1505 O O . VAL A 1 199 ? 0.018 8.534 -0.753 1.00 71.56 199 VAL A O 1
ATOM 1508 N N . ALA A 1 200 ? -0.632 10.357 -1.908 1.00 69.50 200 ALA A N 1
ATOM 1509 C CA . ALA A 1 200 ? 0.676 10.983 -1.843 1.00 69.50 200 ALA A CA 1
ATOM 1510 C C . ALA A 1 200 ? 0.963 11.433 -0.399 1.00 69.50 200 ALA A C 1
ATOM 1512 O O . ALA A 1 200 ? 0.050 11.865 0.311 1.00 69.50 200 ALA A O 1
ATOM 1513 N N . PRO A 1 201 ? 2.218 11.397 0.070 1.00 68.00 201 PRO A N 1
ATOM 1514 C CA . PRO A 1 201 ? 2.513 11.756 1.451 1.00 68.00 201 PRO A CA 1
ATOM 1515 C C . PRO A 1 201 ? 2.202 13.204 1.846 1.00 68.00 201 PRO A C 1
ATOM 1517 O O . PRO A 1 201 ? 2.184 13.537 3.024 1.00 68.00 201 PRO A O 1
ATOM 1520 N N . GLU A 1 202 ? 1.967 14.085 0.889 1.00 71.19 202 GLU A N 1
ATOM 1521 C CA . GLU A 1 202 ? 1.563 15.468 1.130 1.00 71.19 202 GLU A CA 1
ATOM 1522 C C . GLU A 1 202 ? 0.046 15.586 1.386 1.00 71.19 202 GLU A C 1
ATOM 1524 O O . GLU A 1 202 ? -0.437 16.636 1.807 1.00 71.19 202 GLU A O 1
ATOM 1529 N N . GLU A 1 203 ? -0.716 14.509 1.176 1.00 74.75 203 GLU A N 1
ATOM 1530 C CA . GLU A 1 203 ? -2.181 14.493 1.230 1.00 74.75 203 GLU A CA 1
ATOM 1531 C C . GLU A 1 203 ? -2.760 13.819 2.488 1.00 74.75 203 GLU A C 1
ATOM 1533 O O . GLU A 1 203 ? -3.981 13.717 2.615 1.00 74.75 203 GLU A O 1
ATOM 1538 N N . TRP A 1 204 ? -1.921 13.430 3.461 1.00 77.00 204 TRP A N 1
ATOM 1539 C CA . TRP A 1 204 ? -2.351 12.801 4.724 1.00 77.00 204 TRP A CA 1
ATOM 1540 C C . TRP A 1 204 ? -3.455 13.570 5.455 1.00 77.00 204 TRP A C 1
ATOM 1542 O O . TRP A 1 204 ? -4.396 12.967 5.965 1.00 77.00 204 TRP A O 1
ATOM 1552 N N . GLY A 1 205 ? -3.371 14.904 5.475 1.00 74.75 205 GLY A N 1
ATOM 1553 C CA . GLY A 1 205 ? -4.342 15.761 6.164 1.00 74.75 205 GLY A CA 1
ATOM 1554 C C . GLY A 1 205 ? -5.752 15.745 5.560 1.00 74.75 205 GLY A C 1
ATOM 1555 O O . GLY A 1 205 ? -6.656 16.361 6.114 1.00 74.75 205 GLY A O 1
ATOM 1556 N N . ARG A 1 206 ? -5.956 15.074 4.419 1.00 76.62 206 ARG A N 1
ATOM 1557 C CA . ARG A 1 206 ? -7.255 14.965 3.737 1.00 76.62 206 ARG A CA 1
ATOM 1558 C C . ARG A 1 206 ? -7.940 13.617 3.947 1.00 76.62 206 ARG A C 1
ATOM 1560 O O . ARG A 1 206 ? -9.046 13.434 3.434 1.00 76.62 206 ARG A O 1
ATOM 1567 N N . LEU A 1 207 ? -7.287 12.678 4.630 1.00 82.44 207 LEU A N 1
ATOM 1568 C CA . LEU A 1 207 ? -7.830 11.343 4.845 1.00 82.44 207 LEU A CA 1
ATOM 1569 C C . LEU A 1 207 ? -8.887 11.340 5.938 1.00 82.44 207 LEU A C 1
ATOM 1571 O O . LEU A 1 207 ? -8.755 11.997 6.968 1.00 82.44 207 LEU A O 1
ATOM 1575 N N . THR A 1 208 ? -9.928 10.547 5.716 1.00 86.19 208 THR A N 1
ATOM 1576 C CA . THR A 1 208 ? -10.870 10.191 6.770 1.00 86.19 208 THR A CA 1
ATOM 1577 C C . THR A 1 208 ? -10.196 9.188 7.695 1.00 86.19 208 THR A C 1
ATOM 1579 O O . THR A 1 208 ? -9.774 8.121 7.249 1.00 86.19 208 THR A O 1
ATOM 1582 N N . LEU A 1 209 ? -10.080 9.553 8.970 1.00 91.12 209 LEU A N 1
ATOM 1583 C CA . LEU A 1 209 ? -9.476 8.731 10.013 1.00 91.12 209 LEU A CA 1
ATOM 1584 C C . LEU A 1 209 ? -10.566 8.124 10.921 1.00 91.12 209 LEU A C 1
ATOM 1586 O O . LEU A 1 209 ? -11.621 8.743 11.081 1.00 91.12 209 LEU A O 1
ATOM 1590 N N . PRO A 1 210 ? -10.320 6.952 11.536 1.00 94.62 210 PRO A N 1
ATOM 1591 C CA . PRO A 1 210 ? -9.111 6.135 11.399 1.00 94.62 210 PRO A CA 1
ATOM 1592 C C . PRO A 1 210 ? -9.010 5.444 10.025 1.00 94.62 210 PRO A C 1
ATOM 1594 O O . PRO A 1 210 ? -10.020 5.103 9.410 1.00 94.62 210 PRO A O 1
ATOM 1597 N N . ALA A 1 211 ? -7.782 5.225 9.549 1.00 94.50 211 ALA A N 1
ATOM 1598 C CA . ALA A 1 211 ? -7.505 4.559 8.273 1.00 94.50 211 ALA A CA 1
ATOM 1599 C C . ALA A 1 211 ? -6.456 3.454 8.445 1.00 94.50 211 ALA A C 1
ATOM 1601 O O . ALA A 1 211 ? -5.481 3.632 9.172 1.00 94.50 211 ALA A O 1
ATOM 1602 N N . ILE A 1 212 ? -6.622 2.322 7.759 1.00 95.81 212 ILE A N 1
ATOM 1603 C CA . ILE A 1 212 ? -5.646 1.225 7.790 1.00 95.81 212 ILE A CA 1
ATOM 1604 C C . ILE A 1 212 ? -4.591 1.476 6.710 1.00 95.81 212 ILE A C 1
ATOM 1606 O O . ILE A 1 212 ? -4.925 1.534 5.532 1.00 95.81 212 ILE A O 1
ATOM 1610 N N . ALA A 1 213 ? -3.321 1.601 7.082 1.00 93.38 213 ALA A N 1
ATOM 1611 C CA . ALA A 1 213 ? -2.198 1.771 6.164 1.00 93.38 213 ALA A CA 1
ATOM 1612 C C . ALA A 1 213 ? -1.425 0.459 5.989 1.00 93.38 213 ALA A C 1
ATOM 1614 O O . ALA A 1 213 ? -1.220 -0.278 6.955 1.00 93.38 213 ALA A O 1
ATOM 1615 N N . TRP A 1 214 ? -0.969 0.184 4.765 1.00 89.31 214 TRP A N 1
ATOM 1616 C CA . TRP A 1 214 ? -0.077 -0.942 4.481 1.00 89.31 214 TRP A CA 1
ATOM 1617 C C . TRP A 1 214 ? 1.380 -0.481 4.484 1.00 89.31 214 TRP A C 1
ATOM 1619 O O . TRP A 1 214 ? 1.758 0.406 3.714 1.00 89.31 214 TRP A O 1
ATOM 1629 N N . VAL A 1 215 ? 2.185 -1.058 5.370 1.00 87.44 215 VAL A N 1
ATOM 1630 C CA . VAL A 1 215 ? 3.564 -0.645 5.637 1.00 87.44 215 VAL A CA 1
ATOM 1631 C C . VAL A 1 215 ? 4.526 -1.823 5.543 1.00 87.44 215 VAL A C 1
ATOM 1633 O O . VAL A 1 215 ? 4.135 -2.987 5.614 1.00 87.44 215 VAL A O 1
ATOM 1636 N N . ASP A 1 216 ? 5.800 -1.501 5.340 1.00 81.62 216 ASP A N 1
ATOM 1637 C CA . ASP A 1 216 ? 6.931 -2.421 5.260 1.00 81.62 216 ASP A CA 1
ATOM 1638 C C . ASP A 1 216 ? 6.699 -3.571 4.265 1.00 81.62 216 ASP A C 1
ATOM 1640 O O . ASP A 1 216 ? 7.287 -4.638 4.367 1.00 81.62 216 ASP A O 1
ATOM 1644 N N . ARG A 1 217 ? 5.831 -3.365 3.268 1.00 77.00 217 ARG A N 1
ATOM 1645 C CA . ARG A 1 217 ? 5.421 -4.356 2.262 1.00 77.00 217 ARG A CA 1
ATOM 1646 C C . ARG A 1 217 ? 4.843 -5.667 2.816 1.00 77.00 217 ARG A C 1
ATOM 1648 O O . ARG A 1 217 ? 4.722 -6.636 2.066 1.00 77.00 217 ARG A O 1
ATOM 1655 N N . ASN A 1 218 ? 4.491 -5.735 4.098 1.00 81.69 218 ASN A N 1
ATOM 1656 C CA . ASN A 1 218 ? 3.948 -6.958 4.692 1.00 81.69 218 ASN A CA 1
ATOM 1657 C C . ASN A 1 218 ? 3.065 -6.757 5.931 1.00 81.69 218 ASN A C 1
ATOM 1659 O O . ASN A 1 218 ? 2.547 -7.746 6.445 1.00 81.69 218 ASN A O 1
ATOM 1663 N N . HIS A 1 219 ? 2.866 -5.524 6.398 1.00 91.12 219 HIS A N 1
ATOM 1664 C CA . HIS A 1 219 ? 2.200 -5.257 7.670 1.00 91.12 219 HIS A CA 1
ATOM 1665 C C . HIS A 1 219 ? 1.089 -4.220 7.528 1.00 91.12 219 HIS A C 1
ATOM 1667 O O . HIS A 1 219 ? 1.144 -3.344 6.664 1.00 91.12 219 HIS A O 1
ATOM 1673 N N . PHE A 1 220 ? 0.076 -4.301 8.388 1.00 93.94 220 PHE A N 1
ATOM 1674 C CA . PHE A 1 220 ? -0.965 -3.280 8.488 1.00 93.94 220 PHE A CA 1
ATOM 1675 C C . PHE A 1 220 ? -0.878 -2.558 9.823 1.00 93.94 220 PHE A C 1
ATOM 1677 O O . PHE A 1 220 ? -0.695 -3.183 10.863 1.00 93.94 220 PHE A O 1
ATOM 1684 N N . VAL A 1 221 ? -1.091 -1.247 9.783 1.00 96.00 221 VAL A N 1
ATOM 1685 C CA . VAL A 1 221 ? -1.215 -0.378 10.959 1.00 96.00 221 VAL A CA 1
ATOM 1686 C C . VAL A 1 221 ? -2.448 0.507 10.810 1.00 96.00 221 VAL A C 1
ATOM 1688 O O . VAL A 1 221 ? -2.923 0.717 9.694 1.00 96.00 221 VAL A O 1
ATOM 1691 N N . VAL A 1 222 ? -2.974 1.055 11.904 1.00 96.94 222 VAL A N 1
ATOM 1692 C CA . VAL A 1 222 ? -4.101 2.001 11.855 1.00 96.94 222 VAL A CA 1
ATOM 1693 C C . VAL A 1 222 ? -3.598 3.400 12.151 1.00 96.94 222 VAL A C 1
ATOM 1695 O O . VAL A 1 222 ? -3.157 3.669 13.260 1.00 96.94 222 VAL A O 1
ATOM 1698 N N . VAL A 1 223 ? -3.693 4.311 11.190 1.00 95.44 223 VAL A N 1
ATOM 1699 C CA . VAL A 1 223 ? -3.441 5.737 11.418 1.00 95.44 223 VAL A CA 1
ATOM 1700 C C . VAL A 1 223 ? -4.667 6.340 12.093 1.00 95.44 223 VAL A C 1
ATOM 1702 O O . VAL A 1 223 ? -5.780 6.254 11.569 1.00 95.44 223 VAL A O 1
ATOM 1705 N N . THR A 1 224 ? -4.464 6.929 13.269 1.00 95.00 224 THR A N 1
ATOM 1706 C CA . THR A 1 224 ? -5.538 7.421 14.145 1.00 95.00 224 THR A CA 1
ATOM 1707 C C . THR A 1 224 ? -5.634 8.938 14.162 1.00 95.00 224 THR A C 1
ATOM 1709 O O . THR A 1 224 ? -6.730 9.472 14.298 1.00 95.00 224 THR A O 1
ATOM 1712 N N . ALA A 1 225 ? -4.513 9.638 13.987 1.00 92.75 225 ALA A N 1
ATOM 1713 C CA . ALA A 1 225 ? -4.475 11.093 13.908 1.00 92.75 225 ALA A CA 1
ATOM 1714 C C . ALA A 1 225 ? -3.349 11.563 12.983 1.00 92.75 225 ALA A C 1
ATOM 1716 O O . ALA A 1 225 ? -2.308 10.917 12.865 1.00 92.75 225 ALA A O 1
ATOM 1717 N N . VAL A 1 226 ? -3.548 12.717 12.353 1.00 90.81 226 VAL A N 1
ATOM 1718 C CA . VAL A 1 226 ? -2.530 13.422 11.569 1.00 90.81 226 VAL A CA 1
ATOM 1719 C C . VAL A 1 226 ? -2.533 14.879 12.015 1.00 90.81 226 VAL A C 1
ATOM 1721 O O . VAL A 1 226 ? -3.585 15.512 12.069 1.00 90.81 226 VAL A O 1
ATOM 1724 N N . THR A 1 227 ? -1.355 15.412 12.325 1.00 85.50 227 THR A N 1
ATOM 1725 C CA . THR A 1 227 ? -1.139 16.818 12.688 1.00 85.50 227 THR A CA 1
ATOM 1726 C C . THR A 1 227 ? -0.176 17.475 11.696 1.00 85.50 227 THR A C 1
ATOM 1728 O O . THR A 1 227 ? 0.237 16.868 10.703 1.00 85.50 227 THR A O 1
ATOM 1731 N N . SER A 1 228 ? 0.196 18.739 11.924 1.00 80.94 228 SER A N 1
ATOM 1732 C CA . SER A 1 228 ? 1.185 19.440 11.101 1.00 80.94 228 SER A CA 1
ATOM 1733 C C . SER A 1 228 ? 2.582 18.819 11.266 1.00 80.94 228 SER A C 1
ATOM 1735 O O . SER A 1 228 ? 3.375 19.248 12.101 1.00 80.94 228 SER A O 1
ATOM 1737 N N . GLY A 1 229 ? 2.886 17.799 10.461 1.00 83.50 229 GLY A N 1
ATOM 1738 C CA . GLY A 1 229 ? 4.213 17.181 10.360 1.00 83.50 229 GLY A CA 1
ATOM 1739 C C . GLY A 1 229 ? 4.390 15.859 11.113 1.00 83.50 229 GLY A C 1
ATOM 1740 O O . GLY A 1 229 ? 5.418 15.200 10.927 1.00 83.50 229 GLY A O 1
ATOM 1741 N N . ALA A 1 230 ? 3.400 15.430 11.897 1.00 90.56 230 ALA A N 1
ATOM 1742 C CA . ALA A 1 230 ? 3.406 14.148 12.595 1.00 90.56 230 ALA A CA 1
ATOM 1743 C C . ALA A 1 230 ? 2.113 13.362 12.351 1.00 90.56 230 ALA A C 1
ATOM 1745 O O . ALA A 1 230 ? 1.087 13.912 11.949 1.00 90.56 230 ALA A O 1
ATOM 1746 N N . LEU A 1 231 ? 2.182 12.057 12.581 1.00 92.75 231 LEU A N 1
ATOM 1747 C CA . LEU A 1 231 ? 1.024 11.178 12.596 1.00 92.75 231 LEU A CA 1
ATOM 1748 C C . LEU A 1 231 ? 1.101 10.232 13.784 1.00 92.75 231 LEU A C 1
ATOM 1750 O O . LEU A 1 231 ? 2.189 9.840 14.215 1.00 92.75 231 LEU A O 1
ATOM 1754 N N . GLN A 1 232 ? -0.075 9.852 14.264 1.00 94.88 232 GLN A N 1
ATOM 1755 C CA . GLN A 1 232 ? -0.245 8.839 15.286 1.00 94.88 232 GLN A CA 1
ATOM 1756 C C . GLN A 1 232 ? -0.800 7.565 14.663 1.00 94.88 232 GLN A C 1
ATOM 1758 O O . GLN A 1 232 ? -1.692 7.623 13.808 1.00 94.88 232 GLN A O 1
ATOM 1763 N N . TYR A 1 233 ? -0.272 6.419 15.082 1.00 95.75 233 TYR A N 1
ATOM 1764 C CA . TYR A 1 233 ? -0.765 5.128 14.624 1.00 95.75 233 TYR A CA 1
ATOM 1765 C C . TYR A 1 233 ? -0.766 4.062 15.722 1.00 95.75 233 TYR A C 1
ATOM 1767 O O . TYR A 1 233 ? 0.007 4.101 16.682 1.00 95.75 233 TYR A O 1
ATOM 1775 N N . TYR A 1 234 ? -1.662 3.101 15.543 1.00 96.31 234 TYR A N 1
ATOM 1776 C CA . TYR A 1 234 ? -1.756 1.852 16.278 1.00 96.31 234 TYR A CA 1
ATOM 1777 C C . TYR A 1 234 ? -1.106 0.729 15.465 1.00 96.31 234 TYR A C 1
ATOM 1779 O O . TYR A 1 234 ? -1.384 0.582 14.270 1.00 96.31 234 TYR A O 1
ATOM 1787 N N . ASP A 1 235 ? -0.258 -0.062 16.119 1.00 95.56 235 ASP A N 1
ATOM 1788 C CA . ASP A 1 235 ? 0.355 -1.259 15.549 1.00 95.56 235 ASP A CA 1
ATOM 1789 C C . ASP A 1 235 ? -0.248 -2.508 16.220 1.00 95.56 235 ASP A C 1
ATOM 1791 O O . ASP A 1 235 ? -0.110 -2.665 17.434 1.00 95.56 235 ASP A O 1
ATOM 1795 N N . PRO A 1 236 ? -0.896 -3.422 15.474 1.00 94.19 236 PRO A N 1
ATOM 1796 C CA . PRO A 1 236 ? -1.472 -4.638 16.050 1.00 94.19 236 PRO A CA 1
ATOM 1797 C C . PRO A 1 236 ? -0.429 -5.623 16.607 1.00 94.19 236 PRO A C 1
ATOM 1799 O O . PRO A 1 236 ? -0.811 -6.568 17.300 1.00 94.19 236 PRO A O 1
ATOM 1802 N N . ALA A 1 237 ? 0.860 -5.445 16.297 1.00 90.31 237 ALA A N 1
ATOM 1803 C CA . ALA A 1 237 ? 1.949 -6.215 16.898 1.00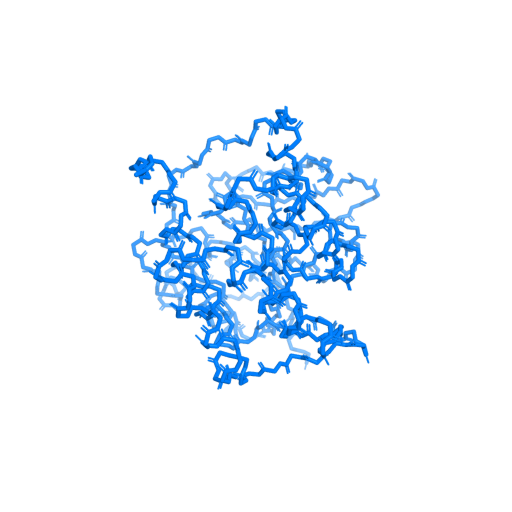 90.31 237 ALA A CA 1
ATOM 1804 C C . ALA A 1 237 ? 2.302 -5.728 18.314 1.00 90.31 237 ALA A C 1
ATOM 1806 O O . ALA A 1 237 ? 2.839 -6.494 19.108 1.00 90.31 237 ALA A O 1
ATOM 1807 N N . GLU A 1 238 ? 1.992 -4.471 18.631 1.00 91.00 238 GLU A N 1
ATOM 1808 C CA . GLU A 1 238 ? 2.338 -3.806 19.890 1.00 91.00 238 GLU A CA 1
ATOM 1809 C C . GLU A 1 238 ? 1.083 -3.071 20.420 1.00 91.00 238 GLU A C 1
ATOM 1811 O O . GLU A 1 238 ? 1.037 -1.838 20.436 1.00 91.00 238 GLU A O 1
ATOM 1816 N N . PRO A 1 239 ? 0.017 -3.809 20.806 1.00 89.06 239 PRO A N 1
ATOM 1817 C CA . PRO A 1 239 ? -1.330 -3.256 20.992 1.00 89.06 239 PRO A CA 1
ATOM 1818 C C . PRO A 1 239 ? -1.450 -2.237 22.138 1.00 89.06 239 PRO A C 1
ATOM 1820 O O . PRO A 1 239 ? -2.322 -1.358 22.102 1.00 89.06 239 PRO A O 1
ATOM 1823 N N . ASP A 1 240 ? -0.559 -2.333 23.122 1.00 90.62 240 ASP A N 1
ATOM 1824 C CA . ASP A 1 240 ? -0.486 -1.439 24.282 1.00 90.62 240 ASP A CA 1
ATOM 1825 C C . ASP A 1 240 ? 0.259 -0.132 23.975 1.00 90.62 240 ASP A C 1
ATOM 1827 O O . ASP A 1 240 ? 0.236 0.811 24.767 1.00 90.62 240 ASP A O 1
ATOM 1831 N N . THR A 1 241 ? 0.878 -0.036 22.798 1.00 90.25 241 THR A N 1
ATOM 1832 C CA . THR A 1 241 ? 1.644 1.133 22.377 1.00 90.25 241 THR A CA 1
ATOM 1833 C C . THR A 1 241 ? 0.807 2.027 21.462 1.00 90.25 241 THR A C 1
ATOM 1835 O O . THR A 1 241 ? 0.010 1.584 20.626 1.00 90.25 241 THR A O 1
ATOM 1838 N N . ARG A 1 242 ? 0.978 3.340 21.614 1.00 89.81 242 ARG A N 1
ATOM 1839 C CA . ARG A 1 242 ? 0.540 4.342 20.637 1.00 89.81 242 ARG A CA 1
ATOM 1840 C C . ARG A 1 242 ? 1.780 5.033 20.111 1.00 89.81 242 ARG A C 1
ATOM 1842 O O . ARG A 1 242 ? 2.558 5.579 20.889 1.00 89.81 242 ARG A O 1
ATOM 1849 N N . TYR A 1 243 ? 1.975 4.988 18.802 1.00 93.38 243 TYR A N 1
ATOM 1850 C CA . TYR A 1 243 ? 3.133 5.610 18.179 1.00 93.38 243 TYR A CA 1
ATOM 1851 C C . TYR A 1 243 ? 2.782 7.013 17.738 1.00 93.38 243 TYR A C 1
ATOM 1853 O O . TYR A 1 243 ? 1.733 7.224 17.136 1.00 93.38 243 TYR A O 1
ATOM 1861 N N . GLU A 1 244 ? 3.709 7.937 17.947 1.00 94.44 244 GLU A N 1
ATOM 1862 C CA . GL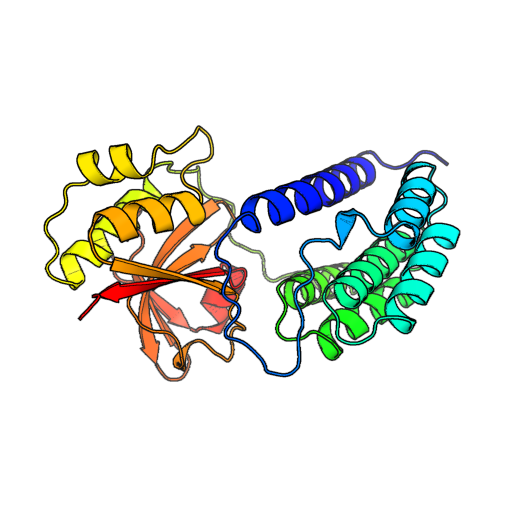U A 1 244 ? 3.721 9.234 17.289 1.00 94.44 244 GLU A CA 1
ATOM 1863 C C . GLU A 1 244 ? 5.039 9.377 16.534 1.00 94.44 244 GLU A C 1
ATOM 1865 O O . GLU A 1 244 ? 6.124 9.205 17.094 1.00 94.44 244 GLU A O 1
ATOM 1870 N N . VAL A 1 245 ? 4.956 9.642 15.234 1.00 91.94 245 VAL A N 1
ATOM 1871 C CA . VAL A 1 245 ? 6.132 9.750 14.369 1.00 91.94 245 VAL A CA 1
ATOM 1872 C C . VAL A 1 245 ? 6.000 10.939 13.438 1.00 91.94 245 VAL A C 1
ATOM 1874 O O . VAL A 1 245 ? 4.909 11.301 13.001 1.00 91.94 245 VAL A O 1
ATOM 1877 N N . ARG A 1 246 ? 7.138 11.527 13.061 1.00 90.38 246 ARG A N 1
ATOM 1878 C CA . ARG A 1 246 ? 7.167 12.490 11.955 1.00 90.38 246 ARG A CA 1
ATOM 1879 C C . ARG A 1 246 ? 6.700 11.806 10.674 1.00 90.38 246 ARG A C 1
ATOM 1881 O O . ARG A 1 246 ? 7.095 10.668 10.416 1.00 90.38 246 ARG A O 1
ATOM 1888 N N . ILE A 1 247 ? 5.946 12.520 9.839 1.00 85.88 247 ILE A N 1
ATOM 1889 C CA . ILE A 1 247 ? 5.439 11.987 8.564 1.00 85.88 247 ILE A CA 1
ATOM 1890 C C . ILE A 1 247 ? 6.603 11.469 7.706 1.00 85.88 247 ILE A C 1
ATOM 1892 O O . ILE A 1 247 ? 6.539 10.350 7.212 1.00 85.88 247 ILE A O 1
ATOM 1896 N N . GLU A 1 248 ? 7.718 12.203 7.619 1.00 82.31 248 GLU A N 1
ATOM 1897 C CA . GLU A 1 248 ? 8.940 11.757 6.920 1.00 82.31 248 GLU A CA 1
ATOM 1898 C C . GLU A 1 248 ? 9.519 10.440 7.465 1.00 82.31 248 GLU A C 1
ATOM 1900 O O . GLU A 1 248 ? 10.106 9.647 6.730 1.00 82.31 248 GLU A O 1
ATOM 1905 N N . GLY A 1 249 ? 9.344 10.184 8.764 1.00 84.12 249 GLY A N 1
ATOM 1906 C CA . GLY A 1 249 ? 9.671 8.908 9.397 1.00 84.12 249 GLY A CA 1
ATOM 1907 C C . GLY A 1 249 ? 8.820 7.767 8.855 1.00 84.12 249 GLY A C 1
ATOM 1908 O O . GLY A 1 249 ? 9.342 6.724 8.466 1.00 84.12 249 GLY A O 1
ATOM 1909 N N . PHE A 1 250 ? 7.514 8.001 8.790 1.00 87.38 250 PHE A N 1
ATOM 1910 C CA . PHE A 1 250 ? 6.536 7.022 8.340 1.00 87.38 250 PHE A CA 1
ATOM 1911 C C . PHE A 1 250 ? 6.580 6.768 6.829 1.00 87.38 250 PHE A C 1
ATOM 1913 O O . PHE A 1 250 ? 6.424 5.626 6.408 1.00 87.38 250 PHE A O 1
ATOM 1920 N N . LYS A 1 251 ? 6.882 7.788 6.009 1.00 81.31 251 LYS A N 1
ATOM 1921 C CA . LYS A 1 251 ? 7.064 7.657 4.547 1.00 81.31 251 LYS A CA 1
ATOM 1922 C C . LYS A 1 251 ? 8.076 6.574 4.178 1.00 81.31 251 LYS A C 1
ATOM 1924 O O . LYS A 1 251 ? 7.933 5.907 3.164 1.00 81.31 251 LYS A O 1
ATOM 1929 N N . ARG A 1 252 ? 9.086 6.348 5.023 1.00 80.12 252 ARG A N 1
ATOM 1930 C CA . ARG A 1 252 ? 10.063 5.276 4.796 1.00 80.12 252 ARG A CA 1
ATOM 1931 C C . ARG A 1 252 ? 9.468 3.884 4.953 1.00 80.12 252 ARG A C 1
ATOM 1933 O O . ARG A 1 252 ? 10.030 2.949 4.412 1.00 80.12 252 ARG A O 1
ATOM 1940 N N . ARG A 1 253 ? 8.356 3.725 5.661 1.00 82.56 253 ARG A N 1
ATOM 1941 C CA . ARG A 1 253 ? 7.684 2.438 5.881 1.00 82.56 253 ARG A CA 1
ATOM 1942 C C . ARG A 1 253 ? 6.464 2.265 4.982 1.00 82.56 253 ARG A C 1
ATOM 1944 O O . ARG A 1 253 ? 6.057 1.148 4.723 1.00 82.56 253 ARG A O 1
ATOM 1951 N N . TRP A 1 254 ? 5.888 3.352 4.483 1.00 82.69 254 TRP A N 1
ATOM 1952 C CA . TRP A 1 254 ? 4.598 3.344 3.799 1.00 82.69 254 TRP A CA 1
ATOM 1953 C C . TRP A 1 254 ? 4.717 3.620 2.299 1.00 82.69 254 TRP A C 1
ATOM 1955 O O . TRP A 1 254 ? 5.321 4.610 1.895 1.00 82.69 254 TRP A O 1
ATOM 1965 N N . ASP A 1 255 ? 4.077 2.783 1.480 1.00 72.69 255 ASP A N 1
ATOM 1966 C CA . ASP A 1 255 ? 4.124 2.878 0.011 1.00 72.69 255 ASP A CA 1
ATOM 1967 C C . ASP A 1 255 ? 2.933 3.660 -0.598 1.00 72.69 255 ASP A C 1
ATOM 1969 O O . ASP A 1 255 ? 2.724 3.670 -1.817 1.00 72.69 255 ASP A O 1
ATOM 1973 N N . GLY A 1 256 ? 2.134 4.323 0.247 1.00 76.56 256 GLY A N 1
ATOM 1974 C CA . GLY A 1 256 ? 1.008 5.176 -0.159 1.00 76.56 256 GLY A CA 1
ATOM 1975 C C . GLY A 1 256 ? -0.372 4.517 -0.064 1.00 76.56 256 GLY A C 1
ATOM 1976 O O . GLY A 1 256 ? -1.383 5.203 -0.181 1.00 76.56 256 GLY A O 1
ATOM 1977 N N . TYR A 1 257 ? -0.450 3.203 0.164 1.00 82.44 257 TYR A N 1
ATOM 1978 C CA . TYR A 1 257 ? -1.725 2.481 0.218 1.00 82.44 257 TYR A CA 1
ATOM 1979 C C . TYR A 1 257 ? -2.411 2.612 1.575 1.00 82.44 257 TYR A C 1
ATOM 1981 O O . TYR A 1 257 ? -1.823 2.298 2.617 1.00 82.44 257 TYR A O 1
ATOM 1989 N N . VAL A 1 258 ? -3.674 3.031 1.555 1.00 89.88 258 VAL A N 1
ATOM 1990 C CA . VAL A 1 258 ? -4.539 3.113 2.735 1.00 89.88 258 VAL A CA 1
ATOM 1991 C C . VAL A 1 258 ? -5.946 2.627 2.418 1.00 89.88 258 VAL A C 1
ATOM 1993 O O . VAL A 1 258 ? -6.435 2.756 1.300 1.00 89.88 258 VAL A O 1
ATOM 1996 N N . LEU A 1 259 ? -6.616 2.112 3.437 1.00 91.44 259 LEU A N 1
ATOM 1997 C CA . LEU A 1 259 ? -8.029 1.791 3.438 1.00 91.44 259 LEU A CA 1
ATOM 1998 C C . LEU A 1 259 ? -8.717 2.732 4.424 1.00 91.44 259 LEU A C 1
ATOM 2000 O O . LEU A 1 259 ? -8.559 2.591 5.639 1.00 91.44 259 LEU A O 1
ATOM 2004 N N . THR A 1 260 ? -9.453 3.712 3.908 1.00 91.12 260 THR A N 1
ATOM 2005 C CA . THR A 1 260 ? -10.286 4.574 4.759 1.00 91.12 260 THR A CA 1
ATOM 2006 C C . THR A 1 260 ? -11.597 3.864 5.063 1.00 91.12 260 THR A C 1
ATOM 2008 O O . THR A 1 260 ? -12.103 3.116 4.227 1.00 91.12 260 THR A O 1
ATOM 2011 N N . LEU A 1 261 ? -12.115 4.048 6.277 1.00 90.94 261 LEU A N 1
ATOM 2012 C CA . LEU 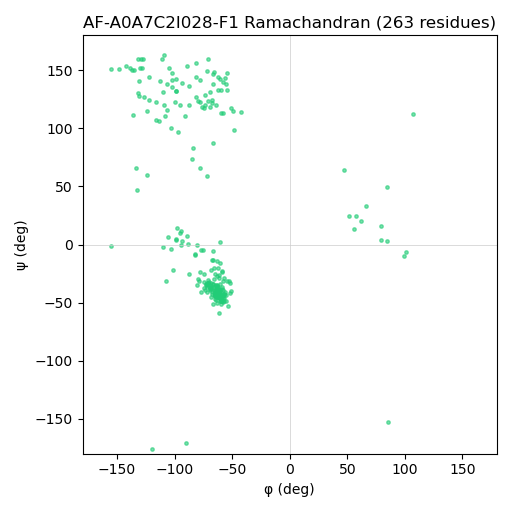A 1 261 ? -13.246 3.289 6.807 1.00 90.94 261 LEU A CA 1
ATOM 2013 C C . LEU A 1 261 ? -14.195 4.256 7.508 1.00 90.94 261 LEU A C 1
ATOM 2015 O O . LEU A 1 261 ? -13.856 4.797 8.559 1.00 90.94 261 LEU A O 1
ATOM 2019 N N . HIS A 1 262 ? -15.381 4.474 6.952 1.00 87.00 262 HIS A N 1
ATOM 2020 C CA . HIS A 1 262 ? -16.382 5.350 7.562 1.00 87.00 262 HIS A CA 1
ATOM 2021 C C . HIS A 1 262 ? -17.736 4.657 7.685 1.00 87.00 262 HIS A C 1
ATOM 2023 O O . HIS A 1 262 ? -18.062 3.772 6.897 1.00 87.00 262 HIS A O 1
ATOM 2029 N N . ARG A 1 263 ? -18.535 5.052 8.682 1.00 82.56 263 ARG A N 1
ATOM 2030 C CA . ARG A 1 263 ? -19.898 4.529 8.837 1.00 82.56 263 ARG A CA 1
ATOM 2031 C C . ARG A 1 263 ? -20.777 4.998 7.684 1.00 82.56 263 ARG A C 1
ATOM 2033 O O . ARG A 1 263 ? -20.741 6.171 7.306 1.00 82.56 263 ARG A O 1
ATOM 2040 N N . VAL A 1 264 ? -21.604 4.086 7.187 1.00 69.06 264 VAL A N 1
ATOM 2041 C CA . VAL A 1 264 ? -22.774 4.449 6.388 1.00 69.06 264 VAL A CA 1
ATOM 2042 C C . VAL A 1 264 ? -23.756 5.128 7.349 1.00 69.06 264 VAL A C 1
ATOM 2044 O O . VAL A 1 264 ? -24.107 4.539 8.372 1.00 69.06 264 VAL A O 1
ATOM 2047 N N . ARG A 1 265 ? -24.081 6.399 7.091 1.00 57.97 265 ARG A N 1
ATOM 2048 C CA . ARG A 1 265 ? -25.134 7.120 7.822 1.00 57.97 265 ARG A CA 1
ATOM 2049 C C . ARG A 1 265 ? -26.507 6.663 7.361 1.00 57.97 265 ARG A C 1
ATOM 2051 O O . ARG A 1 265 ? -26.632 6.381 6.150 1.00 57.97 265 ARG A O 1
#

pLDDT: mean 75.53, std 22.03, range [22.42, 97.62]

Nearest PDB structures (foldseek):
  3zua-assembly1_A  TM=8.195E-01  e=9.622E-07  Escherichia coli
  3b79-assembly1_A  TM=8.341E-01  e=3.170E-06  Vibrio parahaemolyticus RIMD 2210633
  5efr-assembly1_A  TM=5.860E-01  e=2.703E-02  Rhodothermus marinus
  2dba-assembly1_A  TM=5.810E-01  e=8.435E-02  Homo sapiens
  6lyr-assembly1_D  TM=5.353E-01  e=1.374E-01  Escherichia coli K-12